Protein AF-A0A960L2T2-F1 (afdb_monomer_lite)

Structure (mmCIF, N/CA/C/O backbone):
data_AF-A0A960L2T2-F1
#
_entry.id   AF-A0A960L2T2-F1
#
loop_
_atom_site.group_PDB
_atom_site.id
_atom_site.type_symbol
_atom_site.label_atom_id
_atom_site.label_alt_id
_atom_site.label_comp_id
_atom_site.label_asym_id
_atom_site.label_entity_id
_atom_site.label_seq_id
_atom_site.pdbx_PDB_ins_code
_atom_site.Cartn_x
_atom_site.Cartn_y
_atom_site.Cartn_z
_atom_site.occupancy
_atom_site.B_iso_or_equiv
_atom_site.auth_seq_id
_atom_site.auth_comp_id
_atom_site.auth_asym_id
_atom_site.auth_atom_id
_atom_site.pdbx_PDB_model_num
ATOM 1 N N . MET A 1 1 ? 45.379 -2.393 -50.331 1.00 52.16 1 MET A N 1
ATOM 2 C CA . MET A 1 1 ? 44.477 -1.829 -49.295 1.00 52.16 1 MET A CA 1
ATOM 3 C C . MET A 1 1 ? 43.365 -2.834 -49.013 1.00 52.16 1 MET A C 1
ATOM 5 O O . MET A 1 1 ? 42.220 -2.622 -49.379 1.00 52.16 1 MET A O 1
ATOM 9 N N . SER A 1 2 ? 43.730 -3.980 -48.437 1.00 49.19 2 SER A N 1
ATOM 10 C CA . SER A 1 2 ? 42.881 -5.179 -48.398 1.00 49.19 2 SER A CA 1
ATOM 11 C C . SER A 1 2 ? 43.391 -6.134 -47.314 1.00 49.19 2 SER A C 1
ATOM 13 O O . SER A 1 2 ? 43.928 -7.193 -47.613 1.00 49.19 2 SER A O 1
ATOM 15 N N . SER A 1 3 ? 43.312 -5.724 -46.046 1.00 50.75 3 SER A N 1
ATOM 16 C CA . SER A 1 3 ? 43.570 -6.624 -44.906 1.00 50.75 3 SER A CA 1
ATOM 17 C C . SER A 1 3 ? 42.833 -6.233 -43.616 1.00 50.75 3 SER A C 1
ATOM 19 O O . SER A 1 3 ? 43.160 -6.743 -42.552 1.00 50.75 3 SER A O 1
ATOM 21 N N . LEU A 1 4 ? 41.833 -5.346 -43.686 1.00 51.78 4 LEU A N 1
ATOM 22 C CA . LEU A 1 4 ? 41.088 -4.858 -42.512 1.00 51.78 4 LEU A CA 1
ATOM 23 C C . LEU A 1 4 ? 39.634 -5.356 -42.432 1.00 51.78 4 LEU A C 1
ATOM 25 O O . LEU A 1 4 ? 38.918 -4.976 -41.519 1.00 51.78 4 LEU A O 1
ATOM 29 N N . PHE A 1 5 ? 39.205 -6.246 -43.335 1.00 47.75 5 PHE A N 1
ATOM 30 C CA . PHE A 1 5 ? 37.838 -6.797 -43.349 1.00 47.75 5 PHE A CA 1
ATOM 31 C C . PHE A 1 5 ? 37.714 -8.235 -42.816 1.00 47.75 5 PHE A C 1
ATOM 33 O O . PHE A 1 5 ? 36.613 -8.769 -42.751 1.00 47.75 5 PHE A O 1
ATOM 40 N N . LEU A 1 6 ? 38.820 -8.865 -42.403 1.00 45.72 6 LEU A N 1
ATOM 41 C CA .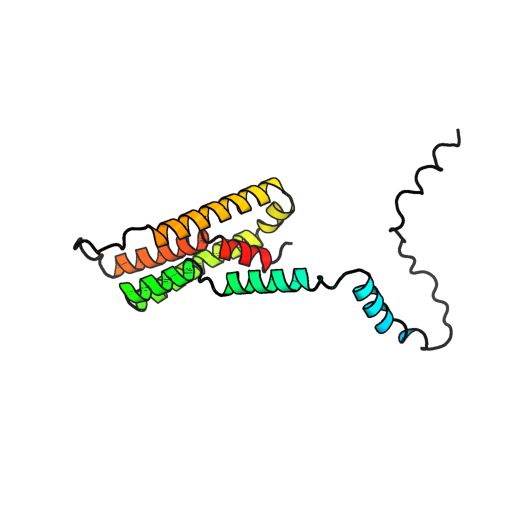 LEU A 1 6 ? 38.835 -10.267 -41.956 1.00 45.72 6 LEU A CA 1
ATOM 42 C C . LEU A 1 6 ? 38.904 -10.458 -40.432 1.00 45.72 6 LEU A C 1
ATOM 44 O O . LEU A 1 6 ? 38.851 -11.593 -39.972 1.00 45.72 6 LEU A O 1
ATOM 48 N N . HIS A 1 7 ? 38.948 -9.382 -39.637 1.00 45.16 7 HIS A N 1
ATOM 49 C CA . HIS A 1 7 ? 39.023 -9.480 -38.170 1.00 45.16 7 HIS A CA 1
ATOM 50 C C . HIS A 1 7 ? 37.712 -9.188 -37.417 1.00 45.16 7 HIS A C 1
ATOM 52 O O . HIS A 1 7 ? 37.701 -9.213 -36.189 1.00 45.16 7 HIS A O 1
ATOM 58 N N . THR A 1 8 ? 36.589 -8.985 -38.114 1.00 45.50 8 THR A N 1
ATOM 59 C CA . THR A 1 8 ? 35.295 -8.620 -37.490 1.00 45.50 8 THR A CA 1
ATOM 60 C C . THR A 1 8 ? 34.241 -9.739 -37.559 1.00 45.50 8 THR A C 1
ATOM 62 O O . THR A 1 8 ? 33.060 -9.487 -37.360 1.00 45.50 8 THR A O 1
ATOM 65 N N . LEU A 1 9 ? 34.640 -10.992 -37.815 1.00 44.78 9 LEU A N 1
ATOM 66 C CA . LEU A 1 9 ? 33.720 -12.140 -37.946 1.00 44.78 9 LEU A CA 1
ATOM 67 C C . LEU A 1 9 ? 33.876 -13.228 -36.864 1.00 44.78 9 LEU A C 1
ATOM 69 O O . LEU A 1 9 ? 33.293 -14.297 -36.988 1.00 44.78 9 LEU A O 1
ATOM 73 N N . LEU A 1 10 ? 34.612 -12.961 -35.778 1.00 49.06 10 LEU A N 1
ATOM 74 C CA . LEU A 1 10 ? 34.843 -13.931 -34.691 1.00 49.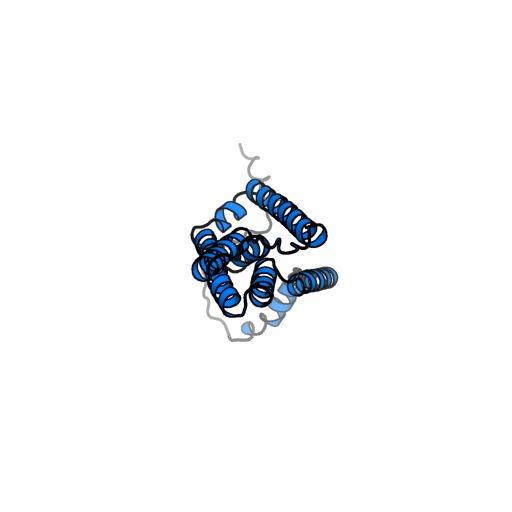06 10 LEU A CA 1
ATOM 75 C C . LEU A 1 10 ? 34.276 -13.518 -33.317 1.00 49.06 10 LEU A C 1
ATOM 77 O O . LEU A 1 10 ? 34.675 -14.089 -32.309 1.00 49.06 10 LEU A O 1
ATOM 81 N N . ILE A 1 11 ? 33.354 -12.544 -33.245 1.00 50.06 11 ILE A N 1
ATOM 82 C CA . ILE A 1 11 ? 32.805 -12.060 -31.953 1.00 50.06 11 ILE A CA 1
ATOM 83 C C . ILE A 1 11 ? 31.258 -12.124 -31.858 1.00 50.06 11 ILE A C 1
ATOM 85 O O . ILE A 1 11 ? 30.701 -11.832 -30.809 1.00 50.06 11 ILE A O 1
ATOM 89 N N . TYR A 1 12 ? 30.525 -12.602 -32.874 1.00 38.72 12 TYR A N 1
ATOM 90 C CA . TYR A 1 12 ? 29.056 -12.741 -32.786 1.00 38.72 12 TYR A CA 1
ATOM 91 C C . TYR A 1 12 ? 28.529 -14.014 -33.470 1.00 38.72 12 TYR A C 1
ATOM 93 O O . TYR A 1 12 ? 28.336 -13.998 -34.684 1.00 38.72 12 TYR A O 1
ATOM 101 N N . PRO A 1 13 ? 28.210 -15.099 -32.737 1.00 48.06 13 PRO A N 1
ATOM 102 C CA . PRO A 1 13 ? 27.502 -16.242 -33.304 1.00 48.06 13 PRO A CA 1
ATOM 103 C C . PRO A 1 13 ? 25.997 -16.240 -32.960 1.00 48.06 13 PRO A C 1
ATOM 105 O O . PRO A 1 13 ? 25.433 -17.303 -32.743 1.00 48.06 13 PRO A O 1
ATOM 108 N N . TYR A 1 14 ? 25.325 -15.079 -32.901 1.00 46.06 14 TYR A N 1
ATOM 109 C CA . TYR A 1 14 ? 23.881 -15.004 -32.588 1.00 46.06 14 TYR A CA 1
ATOM 110 C C . TYR A 1 14 ? 23.109 -13.968 -33.415 1.00 46.06 14 TYR A C 1
ATOM 112 O O . TYR A 1 14 ? 22.284 -13.226 -32.890 1.00 46.06 14 TYR A O 1
ATOM 120 N N . PHE A 1 15 ? 23.353 -13.901 -34.724 1.00 44.12 15 PHE A N 1
ATOM 121 C CA . PHE A 1 15 ? 22.480 -13.135 -35.617 1.00 44.12 15 PHE A CA 1
ATOM 122 C C . PHE A 1 15 ? 22.285 -13.888 -36.936 1.00 44.12 15 PHE A C 1
ATOM 124 O O . PHE A 1 15 ? 23.058 -13.742 -37.879 1.00 44.12 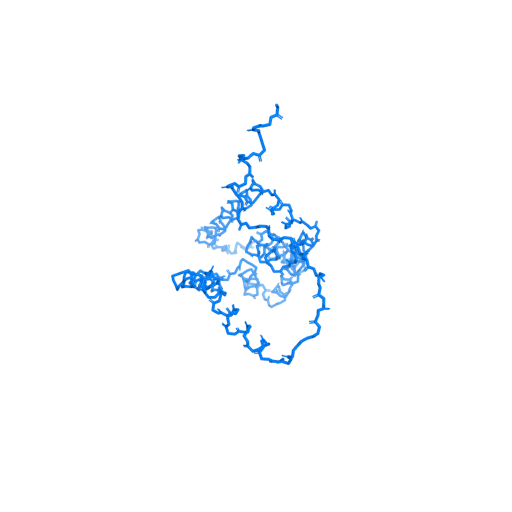15 PHE A O 1
ATOM 131 N N . CYS A 1 16 ? 21.260 -14.740 -36.987 1.00 45.75 16 CYS A N 1
ATOM 132 C CA . CYS A 1 16 ? 20.759 -15.300 -38.239 1.00 45.75 16 CYS A CA 1
ATOM 133 C C . CYS A 1 16 ? 19.651 -14.362 -38.758 1.00 45.75 16 CYS A C 1
ATOM 135 O O . CYS A 1 16 ? 18.683 -14.133 -38.030 1.00 45.75 16 CYS A O 1
ATOM 137 N N . PRO A 1 17 ? 19.775 -13.764 -39.957 1.00 49.25 17 PRO A N 1
ATOM 138 C CA . PRO A 1 17 ? 18.743 -12.892 -40.509 1.00 49.25 17 PRO A CA 1
ATOM 139 C C . PRO A 1 17 ? 17.545 -13.718 -41.021 1.00 49.25 17 PRO A C 1
ATOM 141 O O . PRO A 1 17 ? 17.721 -14.870 -41.425 1.00 49.25 17 PRO A O 1
ATOM 144 N N . PRO A 1 18 ? 16.320 -13.157 -41.056 1.00 57.41 18 PRO A N 1
ATOM 145 C CA . PRO A 1 18 ? 15.144 -13.890 -41.499 1.00 57.41 18 PRO A CA 1
ATOM 146 C C . PRO A 1 18 ? 15.156 -13.990 -43.027 1.00 57.41 18 PRO A C 1
ATOM 148 O O . PRO A 1 18 ? 15.173 -12.973 -43.721 1.00 57.41 18 PRO A O 1
ATOM 151 N N . ARG A 1 19 ? 15.122 -15.211 -43.570 1.00 46.22 19 ARG A N 1
ATOM 152 C CA . ARG A 1 19 ? 14.949 -15.442 -45.011 1.00 46.22 19 ARG A CA 1
ATOM 153 C C . ARG A 1 19 ? 13.731 -16.330 -45.245 1.00 46.22 19 ARG A C 1
ATOM 155 O O . ARG A 1 19 ? 13.826 -17.549 -45.219 1.00 46.22 19 ARG A O 1
ATOM 162 N N . TRP A 1 20 ? 12.580 -15.694 -45.449 1.00 51.34 20 TRP A N 1
ATOM 163 C CA . TRP A 1 20 ? 11.288 -16.321 -45.758 1.00 51.34 20 TRP A CA 1
ATOM 164 C C . TRP A 1 20 ? 11.071 -16.570 -47.264 1.00 51.34 20 TRP A C 1
ATOM 166 O O . TRP A 1 20 ? 9.943 -16.760 -47.704 1.00 51.34 20 TRP A O 1
ATOM 176 N N . GLU A 1 21 ? 12.128 -16.642 -48.073 1.00 42.06 21 GLU A N 1
ATOM 177 C CA . GLU A 1 21 ? 12.021 -16.975 -49.498 1.00 42.06 21 GLU A CA 1
ATOM 178 C C . GLU A 1 21 ? 12.684 -18.322 -49.782 1.00 42.06 21 GLU A C 1
ATOM 180 O O . GLU A 1 21 ? 13.906 -18.405 -49.816 1.00 42.06 21 GLU A O 1
ATOM 185 N N . VAL A 1 22 ? 11.869 -19.378 -49.898 1.00 40.31 22 VAL A N 1
ATOM 186 C CA . VAL A 1 22 ? 11.698 -20.255 -51.079 1.00 40.31 22 VAL A CA 1
ATOM 187 C C . VAL A 1 22 ? 10.664 -21.326 -50.685 1.00 40.31 22 VAL A C 1
ATOM 189 O O . VAL A 1 22 ? 10.981 -22.326 -50.045 1.00 40.31 22 VAL A O 1
ATOM 192 N N . 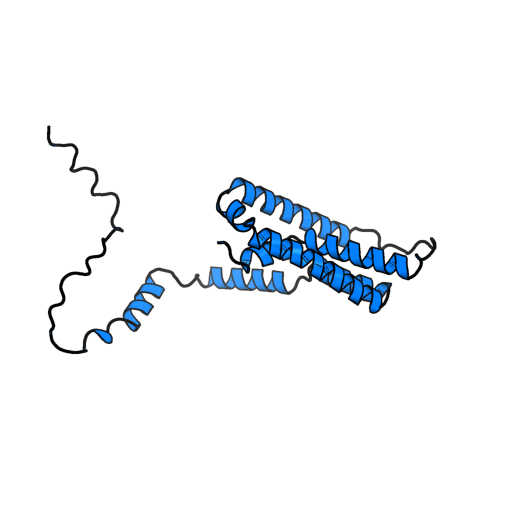PHE A 1 23 ? 9.400 -21.120 -51.064 1.00 42.16 23 PHE A N 1
ATOM 193 C CA . PHE A 1 23 ? 8.373 -22.163 -51.021 1.00 42.16 23 PHE A CA 1
ATOM 194 C C . PHE A 1 23 ? 8.592 -23.127 -52.199 1.00 42.16 23 PHE A C 1
ATOM 196 O O . PHE A 1 23 ? 8.200 -22.831 -53.325 1.00 42.16 23 PHE A O 1
ATOM 203 N N . HIS A 1 24 ? 9.177 -24.299 -51.942 1.00 36.91 24 HIS A N 1
ATOM 204 C CA . HIS A 1 24 ? 9.018 -25.469 -52.809 1.00 36.91 24 HIS A CA 1
ATOM 205 C C . HIS A 1 24 ? 8.145 -26.502 -52.094 1.00 36.91 24 HIS A C 1
ATOM 207 O O . HIS A 1 24 ? 8.509 -27.049 -51.056 1.00 36.91 24 HIS A O 1
ATOM 213 N N . ALA A 1 25 ? 6.960 -26.740 -52.656 1.00 46.72 25 ALA A N 1
ATOM 214 C CA . ALA A 1 25 ? 6.019 -27.749 -52.198 1.00 46.72 25 ALA A CA 1
ATOM 215 C C . ALA A 1 25 ? 6.615 -29.161 -52.371 1.00 46.72 25 ALA A C 1
ATOM 217 O O . ALA A 1 25 ? 6.905 -29.586 -53.488 1.00 46.72 25 ALA A O 1
ATOM 218 N N . GLY A 1 26 ? 6.777 -29.883 -51.259 1.00 38.62 26 GLY A N 1
ATOM 219 C CA . GLY A 1 26 ? 7.288 -31.256 -51.177 1.00 38.62 26 GLY A CA 1
ATOM 220 C C . GLY A 1 26 ? 6.683 -32.002 -49.977 1.00 38.62 26 GLY A C 1
ATOM 221 O O . GLY A 1 26 ? 6.081 -31.376 -49.107 1.00 38.62 26 GLY A O 1
ATOM 222 N N . PRO A 1 27 ? 6.730 -33.343 -49.956 1.00 39.75 27 PRO A N 1
ATOM 223 C CA . PRO A 1 27 ? 5.657 -34.183 -49.445 1.00 39.75 27 PRO A CA 1
ATOM 224 C C . PRO A 1 27 ? 5.566 -34.200 -47.916 1.00 39.75 27 PRO A C 1
ATOM 226 O O . PRO A 1 27 ? 6.430 -34.713 -47.221 1.00 39.75 27 PRO A O 1
ATOM 229 N N . ARG A 1 28 ? 4.406 -33.748 -47.444 1.00 43.25 28 ARG A N 1
ATOM 230 C CA . ARG A 1 28 ? 3.622 -34.332 -46.351 1.00 43.25 28 ARG A CA 1
ATOM 231 C C . ARG A 1 28 ? 4.324 -34.521 -44.999 1.00 43.25 28 ARG A C 1
ATOM 233 O O . ARG A 1 28 ? 4.940 -35.543 -44.730 1.00 43.25 28 ARG A O 1
ATOM 240 N N . PHE A 1 29 ? 3.959 -33.618 -44.088 1.00 47.19 29 PHE A N 1
ATOM 241 C CA . PHE A 1 29 ? 3.374 -33.933 -42.772 1.00 47.19 29 PHE A CA 1
ATOM 242 C C . PHE A 1 29 ? 4.230 -34.639 -41.702 1.00 47.19 29 PHE A C 1
ATOM 244 O O . PHE A 1 29 ? 3.827 -34.618 -40.543 1.00 47.19 29 PHE A O 1
ATOM 251 N N . ILE A 1 30 ? 5.401 -35.193 -42.019 1.00 42.53 30 ILE A N 1
ATOM 252 C CA . ILE A 1 30 ? 6.234 -35.933 -41.051 1.00 42.53 30 ILE A CA 1
ATOM 253 C C . ILE A 1 30 ? 7.088 -34.988 -40.181 1.00 42.53 30 ILE A C 1
ATOM 255 O O . ILE A 1 30 ? 7.382 -35.304 -39.033 1.00 42.53 30 ILE A O 1
ATOM 259 N N . THR A 1 31 ? 7.408 -33.782 -40.656 1.00 43.16 31 THR A N 1
ATOM 260 C CA . THR A 1 31 ? 8.270 -32.830 -39.926 1.00 43.16 31 THR A CA 1
ATOM 261 C C . THR A 1 31 ? 7.535 -31.939 -38.922 1.00 43.16 31 THR A C 1
ATOM 263 O O . THR A 1 31 ? 8.179 -31.301 -38.107 1.00 43.16 31 THR A O 1
ATOM 266 N N . LEU A 1 32 ? 6.197 -31.893 -38.931 1.00 47.62 32 LEU A N 1
ATOM 267 C CA . LEU A 1 32 ? 5.418 -31.084 -37.973 1.00 47.62 32 LEU A CA 1
ATOM 268 C C . LEU A 1 32 ? 5.321 -31.723 -36.574 1.00 47.62 32 LEU A C 1
ATOM 270 O O . LEU A 1 32 ? 4.899 -31.066 -35.626 1.00 47.62 32 LEU A O 1
ATOM 274 N N . ALA A 1 33 ? 5.682 -33.004 -36.445 1.00 45.78 33 ALA A N 1
ATOM 275 C CA . ALA A 1 33 ? 5.725 -33.715 -35.166 1.00 45.78 33 ALA A CA 1
ATOM 276 C C . ALA A 1 33 ? 7.079 -33.565 -34.443 1.00 45.78 33 ALA A C 1
ATOM 278 O O . ALA A 1 33 ? 7.133 -33.692 -33.220 1.00 45.78 33 ALA A O 1
ATOM 279 N N . ILE A 1 34 ? 8.143 -33.248 -35.191 1.00 54.09 34 ILE A N 1
ATOM 280 C CA . ILE A 1 34 ? 9.456 -32.837 -34.681 1.00 54.09 34 ILE A CA 1
ATOM 281 C C . ILE A 1 34 ? 9.377 -31.329 -34.445 1.00 54.09 34 ILE A C 1
ATOM 283 O O . ILE A 1 34 ? 9.834 -30.553 -35.272 1.00 54.09 34 ILE A O 1
ATOM 287 N N . ASP A 1 35 ? 8.694 -30.896 -33.387 1.00 53.66 35 ASP A N 1
ATOM 288 C CA . ASP A 1 35 ? 8.993 -29.553 -32.875 1.00 53.66 35 ASP A CA 1
ATOM 289 C C . ASP A 1 35 ? 8.523 -29.348 -31.440 1.00 53.66 35 ASP A C 1
ATOM 291 O O . ASP A 1 35 ? 9.216 -28.716 -30.666 1.00 53.66 35 ASP A O 1
ATOM 295 N N . ARG A 1 36 ? 7.392 -29.913 -30.988 1.00 58.44 36 ARG A N 1
ATOM 296 C CA . ARG A 1 36 ? 6.959 -29.659 -29.593 1.00 58.44 36 ARG A CA 1
ATOM 297 C C . ARG A 1 36 ? 7.854 -30.308 -28.542 1.00 58.44 36 ARG A C 1
ATOM 299 O O . ARG A 1 36 ? 8.116 -29.688 -27.518 1.00 58.44 36 ARG A O 1
ATOM 306 N N . ALA A 1 37 ? 8.280 -31.548 -28.758 1.00 55.94 37 ALA A N 1
ATOM 307 C CA . ALA A 1 37 ? 9.165 -32.229 -27.816 1.00 55.94 37 ALA A CA 1
ATOM 308 C C . ALA A 1 37 ? 10.574 -31.626 -27.864 1.00 55.94 37 ALA A C 1
ATOM 310 O O . ALA A 1 37 ? 11.169 -31.389 -26.818 1.00 55.94 37 ALA A O 1
ATOM 311 N N . ASP A 1 38 ? 11.057 -31.291 -29.059 1.00 60.09 38 ASP A N 1
ATOM 312 C CA . ASP A 1 38 ? 12.380 -30.706 -29.257 1.00 60.09 38 ASP A CA 1
ATOM 313 C C . ASP A 1 38 ? 12.445 -29.251 -28.771 1.00 60.09 38 ASP A C 1
ATOM 315 O O . ASP A 1 38 ? 13.426 -28.892 -28.132 1.00 60.09 38 ASP A O 1
ATOM 319 N N . LEU A 1 39 ? 11.375 -28.455 -28.923 1.00 58.56 39 LEU A N 1
ATOM 320 C CA . LEU A 1 39 ? 11.219 -27.126 -28.305 1.00 58.56 39 LEU A CA 1
ATOM 321 C C . LEU A 1 39 ? 11.207 -27.195 -26.777 1.00 58.56 39 LEU A C 1
ATOM 323 O O . LEU A 1 39 ? 11.801 -26.341 -26.123 1.00 58.56 39 LEU A O 1
ATOM 327 N N . LEU A 1 40 ? 10.546 -28.199 -26.189 1.00 59.56 40 LEU A N 1
ATOM 328 C CA . LEU A 1 40 ? 10.557 -28.397 -24.736 1.00 59.56 40 LEU A CA 1
ATOM 329 C C . LEU A 1 40 ? 11.939 -28.830 -24.246 1.00 59.56 40 LEU A C 1
ATOM 331 O O . LEU A 1 40 ? 12.406 -28.335 -23.224 1.00 59.56 40 LEU A O 1
ATOM 335 N N . ILE A 1 41 ? 12.615 -29.711 -24.982 1.00 62.12 41 ILE A N 1
ATOM 336 C CA . ILE A 1 41 ? 13.978 -30.149 -24.669 1.00 62.12 41 ILE A CA 1
ATOM 337 C C . ILE A 1 41 ? 14.961 -28.985 -24.829 1.00 62.12 41 ILE A C 1
ATOM 339 O O . ILE A 1 41 ? 15.835 -28.829 -23.986 1.00 62.12 41 ILE A O 1
ATOM 343 N N . TRP A 1 42 ? 14.801 -28.133 -25.843 1.00 54.97 42 TRP A N 1
ATOM 344 C CA . TRP A 1 42 ? 15.616 -26.937 -26.049 1.00 54.97 42 TRP A CA 1
ATOM 345 C C . TRP A 1 42 ? 15.361 -25.895 -24.945 1.00 54.97 42 TRP A C 1
ATOM 347 O O . TRP A 1 42 ? 16.310 -25.451 -24.311 1.00 54.97 42 TRP A O 1
ATOM 357 N N . ALA A 1 43 ? 14.102 -25.623 -24.575 1.00 56.09 43 ALA A N 1
ATOM 358 C CA . ALA A 1 43 ? 13.752 -24.734 -23.457 1.00 56.09 43 ALA A CA 1
ATOM 359 C C . ALA A 1 43 ? 14.260 -25.232 -22.086 1.00 56.09 43 ALA A C 1
ATOM 361 O O . ALA A 1 43 ? 14.723 -24.443 -21.262 1.00 56.09 43 ALA A O 1
ATOM 362 N N . VAL A 1 44 ? 14.208 -26.545 -21.833 1.00 60.09 44 VAL A N 1
ATOM 363 C CA . VAL A 1 44 ? 14.756 -27.161 -20.611 1.00 60.09 44 VAL A CA 1
ATOM 364 C C . VAL A 1 44 ? 16.289 -27.140 -20.620 1.00 60.09 44 VAL A C 1
ATOM 366 O O . VAL A 1 44 ? 16.907 -26.907 -19.582 1.00 60.09 44 VAL A O 1
ATOM 369 N N . LYS A 1 45 ? 16.914 -27.344 -21.784 1.00 60.47 45 LYS A N 1
ATOM 370 C CA . LYS A 1 45 ? 18.374 -27.402 -21.954 1.00 60.47 45 LYS A CA 1
ATOM 371 C C . LYS A 1 45 ? 19.041 -26.023 -21.954 1.00 60.47 45 LYS A C 1
ATOM 373 O O . LYS A 1 45 ? 20.193 -25.932 -21.543 1.00 60.47 45 LYS A O 1
ATOM 378 N N . GLU A 1 46 ? 18.329 -24.967 -22.346 1.00 60.78 46 GLU A N 1
ATOM 379 C CA . GLU A 1 46 ? 18.816 -23.578 -22.311 1.00 60.78 46 GLU A CA 1
ATOM 380 C C . GLU A 1 46 ? 18.650 -22.884 -20.943 1.00 60.78 46 GLU A C 1
ATOM 382 O O . GLU A 1 46 ? 18.943 -21.700 -20.802 1.00 60.78 46 GLU A O 1
ATOM 387 N N . GLY A 1 47 ? 18.237 -23.610 -19.895 1.00 53.56 47 GLY A N 1
ATOM 388 C CA . GLY A 1 47 ? 18.212 -23.077 -18.527 1.00 53.56 47 GLY A CA 1
ATOM 389 C C . GLY A 1 47 ? 16.988 -22.219 -18.195 1.00 53.56 47 GLY A C 1
ATOM 390 O O . GLY A 1 47 ? 17.040 -21.410 -17.270 1.00 53.56 47 GLY A O 1
ATOM 391 N N . ALA A 1 48 ? 15.868 -22.398 -18.906 1.00 59.84 48 ALA A N 1
ATOM 392 C CA . ALA A 1 48 ? 14.639 -21.650 -18.633 1.00 59.84 48 ALA A CA 1
ATOM 393 C C . ALA A 1 48 ? 13.920 -22.081 -17.337 1.00 59.84 48 ALA A C 1
ATOM 395 O O . ALA A 1 48 ? 13.021 -21.375 -16.877 1.00 59.84 48 ALA A O 1
ATOM 396 N N . MET A 1 49 ? 14.292 -23.217 -16.729 1.00 62.62 49 MET A N 1
ATOM 397 C CA . MET A 1 49 ? 13.796 -23.585 -15.402 1.00 62.62 49 MET A CA 1
ATOM 398 C C . MET A 1 49 ? 14.750 -23.070 -14.322 1.00 62.62 49 MET A C 1
ATOM 400 O O . MET A 1 49 ? 15.904 -23.504 -14.292 1.00 62.62 49 MET A O 1
ATOM 404 N N . PRO A 1 50 ? 14.298 -22.169 -13.425 1.00 75.50 50 PRO A N 1
ATOM 405 C CA . PRO A 1 50 ? 15.106 -21.770 -12.285 1.00 75.50 50 PRO A CA 1
ATOM 406 C C . PRO A 1 50 ? 15.477 -23.018 -11.485 1.00 75.50 50 PRO A C 1
ATOM 408 O O . PRO A 1 50 ? 14.614 -23.835 -11.162 1.00 75.50 50 PRO A O 1
ATOM 411 N N . ASP A 1 51 ? 16.769 -23.160 -11.192 1.00 85.44 51 ASP A N 1
ATOM 412 C CA . ASP A 1 51 ? 17.294 -24.266 -10.397 1.00 85.44 51 ASP A CA 1
ATOM 413 C C . ASP A 1 51 ? 16.507 -24.420 -9.082 1.00 85.44 51 ASP A C 1
ATOM 415 O O . ASP A 1 51 ? 15.990 -23.441 -8.529 1.00 85.44 51 ASP A O 1
ATOM 419 N N . LEU A 1 52 ? 16.412 -25.650 -8.566 1.00 90.06 52 LEU A N 1
ATOM 420 C CA . LEU A 1 52 ? 15.593 -25.963 -7.393 1.00 90.06 52 LEU A CA 1
ATOM 421 C C . LEU A 1 52 ? 15.956 -25.066 -6.202 1.00 90.06 52 LEU A C 1
ATOM 423 O O . LEU A 1 52 ? 15.072 -24.650 -5.452 1.00 90.06 52 LEU A O 1
ATOM 427 N N . HIS A 1 53 ? 17.230 -24.689 -6.065 1.00 88.50 53 HIS A N 1
ATOM 428 C CA . HIS A 1 53 ? 17.667 -23.726 -5.059 1.00 88.50 53 HIS A CA 1
ATOM 429 C C . HIS A 1 53 ? 17.001 -22.348 -5.227 1.00 88.50 53 HIS A C 1
ATOM 431 O O . HIS A 1 53 ? 16.437 -21.813 -4.272 1.00 88.50 53 HIS A O 1
ATOM 437 N N . HIS A 1 54 ? 16.988 -21.800 -6.446 1.00 87.31 54 HIS A N 1
ATOM 438 C CA . HIS A 1 54 ? 16.358 -20.514 -6.763 1.00 87.31 54 HIS A CA 1
ATOM 439 C C . HIS A 1 54 ? 14.846 -20.561 -6.546 1.00 87.31 54 HIS A C 1
ATOM 441 O O . HIS A 1 54 ? 14.273 -19.629 -5.979 1.00 87.31 54 HIS A O 1
ATOM 447 N N . LEU A 1 55 ? 14.210 -21.667 -6.941 1.00 90.25 55 LEU A N 1
ATOM 448 C CA . LEU A 1 55 ? 12.784 -21.891 -6.724 1.00 90.25 55 LEU A CA 1
ATOM 449 C C . LEU A 1 55 ? 12.452 -21.908 -5.222 1.00 90.25 55 LEU A C 1
ATOM 451 O O . LEU A 1 55 ? 11.500 -21.262 -4.787 1.00 90.25 55 LEU A O 1
ATOM 455 N N . THR A 1 56 ? 13.273 -22.589 -4.419 1.00 92.12 56 THR A N 1
ATOM 456 C CA . THR A 1 56 ? 13.091 -22.686 -2.962 1.00 92.12 56 THR A CA 1
ATOM 457 C C . THR A 1 56 ? 13.275 -21.324 -2.285 1.00 92.12 56 THR A C 1
ATOM 459 O O . THR A 1 56 ? 12.457 -20.934 -1.450 1.00 92.12 56 THR A O 1
ATOM 462 N N . LEU A 1 57 ? 14.301 -20.557 -2.680 1.00 91.00 57 LEU A N 1
ATOM 463 C CA . LEU A 1 57 ? 14.524 -19.192 -2.187 1.00 91.00 57 LEU A CA 1
ATOM 464 C C . LEU A 1 57 ? 13.376 -18.249 -2.570 1.00 91.00 57 LEU A C 1
ATOM 466 O O . LEU A 1 57 ? 12.901 -17.492 -1.722 1.00 91.00 57 LEU A O 1
ATOM 470 N N . PHE A 1 58 ? 12.893 -18.318 -3.813 1.00 87.12 58 PHE A N 1
ATOM 471 C CA . PHE A 1 58 ? 11.739 -17.543 -4.268 1.00 87.12 58 PHE A CA 1
ATOM 472 C C . PHE A 1 58 ? 10.471 -17.894 -3.482 1.00 87.12 58 PHE A C 1
ATOM 474 O O . PHE A 1 58 ? 9.756 -16.984 -3.058 1.00 87.12 58 PHE A O 1
ATOM 481 N N . MET A 1 59 ? 10.202 -19.185 -3.243 1.00 92.38 59 MET A N 1
ATOM 482 C CA . MET A 1 59 ? 9.055 -19.628 -2.442 1.00 92.38 59 MET A CA 1
ATOM 483 C C . MET A 1 59 ? 9.134 -19.110 -1.006 1.00 92.38 59 MET A C 1
ATOM 485 O O . MET A 1 59 ? 8.160 -18.541 -0.516 1.00 92.38 59 MET A O 1
ATOM 489 N N . LEU A 1 60 ? 10.286 -19.249 -0.342 1.00 92.38 60 LEU A N 1
ATOM 490 C CA . LEU A 1 60 ? 10.480 -18.761 1.027 1.00 92.38 60 LEU A CA 1
ATOM 491 C C . LEU A 1 60 ? 10.338 -17.238 1.120 1.00 92.38 60 LEU A C 1
ATOM 493 O O . LEU A 1 60 ? 9.644 -16.734 2.008 1.00 92.38 60 LEU A O 1
ATOM 497 N N . ALA A 1 61 ? 10.952 -16.501 0.192 1.00 85.00 61 ALA A N 1
ATOM 498 C CA . ALA A 1 61 ? 10.852 -15.046 0.139 1.00 85.00 61 ALA A CA 1
ATOM 499 C C . ALA A 1 61 ? 9.411 -14.590 -0.129 1.00 85.00 61 ALA A C 1
ATOM 501 O O . ALA A 1 61 ? 8.900 -13.719 0.577 1.00 85.00 61 ALA A O 1
ATOM 502 N N . SER A 1 62 ? 8.732 -15.213 -1.096 1.00 84.69 62 SER A N 1
ATOM 503 C CA . SER A 1 62 ? 7.337 -14.916 -1.439 1.00 84.69 62 SER A CA 1
ATOM 504 C C . SER A 1 62 ? 6.392 -15.238 -0.288 1.00 84.69 62 SER A C 1
ATOM 506 O O . SER A 1 62 ? 5.524 -14.428 0.023 1.00 84.69 62 SER A O 1
ATOM 508 N N . LEU A 1 63 ? 6.579 -16.375 0.388 1.00 87.94 63 LEU A N 1
ATOM 509 C CA . LEU A 1 63 ? 5.770 -16.763 1.542 1.00 87.94 63 LEU A CA 1
ATOM 510 C C . LEU A 1 63 ? 5.967 -15.786 2.703 1.00 87.94 63 LEU A C 1
ATOM 512 O O . LEU A 1 63 ? 4.993 -15.310 3.279 1.00 87.94 63 LEU A O 1
ATOM 516 N N . THR A 1 64 ? 7.216 -15.426 3.003 1.00 83.12 64 THR A N 1
ATOM 517 C CA . THR A 1 64 ? 7.533 -14.416 4.025 1.00 83.12 64 THR A CA 1
ATOM 518 C C . THR A 1 64 ? 6.871 -13.083 3.686 1.00 83.12 64 THR A C 1
ATOM 520 O O . THR A 1 64 ? 6.232 -12.457 4.533 1.00 83.12 64 THR A O 1
ATOM 523 N N . LEU A 1 65 ? 6.962 -12.663 2.422 1.00 79.19 65 LEU A N 1
ATOM 524 C CA . LEU A 1 65 ? 6.321 -11.445 1.949 1.00 79.19 65 LEU A CA 1
ATOM 525 C C . LEU A 1 65 ? 4.792 -11.543 2.035 1.00 79.19 65 LEU A C 1
ATOM 527 O O . LEU A 1 65 ? 4.156 -10.554 2.382 1.00 79.19 65 LEU A O 1
ATOM 531 N N . LEU A 1 66 ? 4.191 -12.697 1.754 1.00 82.50 66 LEU A N 1
ATOM 532 C CA . LEU A 1 66 ? 2.744 -12.901 1.816 1.00 82.50 66 LEU A CA 1
ATOM 533 C C . LEU A 1 66 ? 2.221 -12.862 3.259 1.00 82.50 66 LEU A C 1
ATOM 535 O O . LEU A 1 66 ? 1.190 -12.245 3.520 1.00 82.50 66 LEU A O 1
ATOM 539 N N . LEU A 1 67 ? 2.949 -13.482 4.191 1.00 82.81 67 LEU A N 1
ATOM 540 C CA . LEU A 1 67 ? 2.534 -13.622 5.589 1.00 82.81 67 LEU A CA 1
ATOM 541 C C . LEU A 1 67 ? 2.654 -12.325 6.394 1.00 82.81 67 LEU A C 1
ATOM 543 O O . LEU A 1 67 ? 1.909 -12.142 7.352 1.00 82.81 67 LEU A O 1
ATOM 547 N N . ILE A 1 68 ? 3.565 -11.418 6.028 1.00 83.75 68 ILE A N 1
ATOM 548 C CA . ILE A 1 68 ? 3.748 -10.154 6.752 1.00 83.75 68 ILE A CA 1
ATOM 549 C C . ILE A 1 68 ? 2.676 -9.142 6.299 1.00 83.75 68 ILE A C 1
ATOM 551 O O . ILE A 1 68 ? 2.763 -8.618 5.173 1.00 83.75 68 ILE A O 1
ATOM 555 N N . PRO A 1 69 ? 1.679 -8.811 7.150 1.00 83.81 69 PRO A N 1
ATOM 556 C CA . PRO A 1 69 ? 0.667 -7.822 6.806 1.00 83.81 69 PRO A CA 1
ATOM 557 C C . PRO A 1 69 ? 1.326 -6.457 6.589 1.00 83.81 69 PRO A C 1
ATOM 559 O O . PRO A 1 69 ? 2.148 -6.001 7.382 1.00 83.81 69 PRO A O 1
ATOM 562 N N . GLY A 1 70 ? 0.977 -5.796 5.485 1.00 86.00 70 GLY A N 1
ATOM 563 C CA . GLY A 1 70 ? 1.509 -4.471 5.174 1.00 86.00 70 GLY A CA 1
ATOM 564 C C . GLY A 1 70 ? 0.943 -3.371 6.088 1.00 86.00 70 GLY A C 1
ATOM 565 O O . GLY A 1 70 ? -0.106 -3.567 6.712 1.00 86.00 70 GLY A O 1
ATOM 566 N N . PRO A 1 71 ? 1.563 -2.173 6.101 1.00 87.31 71 PRO A N 1
ATOM 567 C CA . PRO A 1 71 ? 1.110 -1.034 6.906 1.00 87.31 71 PRO A CA 1
ATOM 568 C C . PRO A 1 71 ? -0.364 -0.668 6.686 1.00 87.31 71 PRO A C 1
ATOM 570 O O . PRO A 1 71 ? -1.057 -0.321 7.635 1.00 87.31 71 PRO A O 1
ATOM 573 N N . ALA A 1 72 ? -0.861 -0.795 5.452 1.00 92.12 72 ALA A N 1
ATOM 574 C CA . ALA A 1 72 ? -2.252 -0.508 5.105 1.00 92.12 72 ALA A CA 1
ATOM 575 C C . ALA A 1 72 ? -3.255 -1.438 5.811 1.00 92.12 72 ALA A C 1
ATOM 577 O O . ALA A 1 72 ? -4.234 -0.964 6.385 1.00 92.12 72 ALA A O 1
ATOM 578 N N . ILE A 1 73 ? -2.989 -2.749 5.836 1.00 92.81 73 ILE A N 1
ATOM 579 C CA . ILE A 1 73 ? -3.854 -3.720 6.522 1.00 92.81 73 ILE A CA 1
ATOM 580 C C . ILE A 1 73 ? -3.800 -3.502 8.034 1.00 92.81 73 ILE A C 1
ATOM 582 O O . ILE A 1 73 ? -4.845 -3.410 8.677 1.00 92.81 73 ILE A O 1
ATOM 586 N N . LEU A 1 74 ? -2.596 -3.338 8.596 1.00 92.56 74 LEU A N 1
ATOM 587 C CA . LEU A 1 74 ? -2.428 -3.039 10.021 1.00 92.56 74 LEU A CA 1
ATOM 588 C C . LEU A 1 74 ? -3.162 -1.754 10.420 1.00 92.56 74 LEU A C 1
ATOM 590 O O . LEU A 1 74 ? -3.787 -1.703 11.480 1.00 92.56 74 LEU A O 1
ATOM 594 N N . TYR A 1 75 ? -3.136 -0.734 9.562 1.00 92.94 75 TYR A N 1
ATOM 595 C CA . TYR A 1 75 ? -3.843 0.519 9.787 1.00 92.94 75 TYR A CA 1
ATOM 596 C C . TYR A 1 75 ? -5.367 0.336 9.827 1.00 92.94 75 TYR A C 1
ATOM 598 O O . TYR A 1 75 ? -6.000 0.811 10.771 1.00 92.94 75 TYR A O 1
ATOM 606 N N . ILE A 1 76 ? -5.954 -0.394 8.867 1.00 93.62 76 ILE A N 1
ATOM 607 C CA . ILE A 1 76 ? -7.401 -0.688 8.850 1.00 93.62 76 ILE A CA 1
ATOM 608 C C . ILE A 1 76 ? -7.806 -1.453 10.108 1.00 93.62 76 ILE A C 1
ATOM 610 O O . ILE A 1 76 ? -8.787 -1.085 10.756 1.00 93.62 76 ILE A O 1
ATOM 614 N N . VAL A 1 77 ? -7.050 -2.494 10.471 1.00 93.75 77 VAL A N 1
ATOM 615 C CA . VAL A 1 77 ? -7.328 -3.308 11.663 1.00 93.75 77 VAL A CA 1
ATOM 616 C C . VAL A 1 77 ? -7.259 -2.445 12.919 1.00 93.75 77 VAL A C 1
ATOM 618 O O . VAL A 1 77 ? -8.196 -2.441 13.712 1.00 93.75 77 VAL A O 1
ATOM 621 N N . THR A 1 78 ? -6.208 -1.635 13.062 1.00 90.00 78 THR A N 1
ATOM 622 C CA . THR A 1 78 ? -6.038 -0.741 14.218 1.00 90.00 78 THR A CA 1
ATOM 623 C C . THR A 1 78 ? -7.192 0.254 14.331 1.00 90.00 78 THR A C 1
ATOM 625 O O . THR A 1 78 ? -7.766 0.415 15.404 1.00 90.00 78 THR A O 1
ATOM 628 N N . GLN A 1 79 ? -7.587 0.886 13.224 1.00 90.38 79 GLN A N 1
ATOM 629 C CA . GLN A 1 79 ? -8.702 1.834 13.209 1.00 90.38 79 GLN A CA 1
ATOM 630 C C . GLN A 1 79 ? -10.051 1.160 13.479 1.00 90.38 79 GLN A C 1
ATOM 632 O O . GLN A 1 79 ? -10.877 1.733 14.186 1.00 90.38 79 GLN A O 1
ATOM 637 N N . SER A 1 80 ? -10.259 -0.056 12.969 1.00 92.69 80 SER A N 1
ATOM 638 C CA . SER A 1 80 ? -11.478 -0.837 13.211 1.00 92.69 80 SER A CA 1
ATOM 639 C C . SER A 1 80 ? -11.610 -1.237 14.680 1.00 92.69 80 SER A C 1
ATOM 641 O O . SER A 1 80 ? -12.701 -1.146 15.239 1.00 92.69 80 SER A O 1
ATOM 643 N N . LEU A 1 81 ? -10.499 -1.633 15.310 1.00 91.56 81 LEU A N 1
ATOM 644 C CA . LEU A 1 81 ? -10.457 -2.028 16.719 1.00 91.56 81 LEU A CA 1
ATOM 645 C C . LEU A 1 81 ? -10.567 -0.828 17.671 1.00 91.56 81 LEU A C 1
ATOM 647 O O . LEU A 1 81 ? -11.230 -0.932 18.696 1.00 91.56 81 LEU A O 1
ATOM 651 N N . GLN A 1 82 ? -9.938 0.307 17.347 1.00 86.25 82 GLN A N 1
ATOM 652 C CA . GLN A 1 82 ? -9.896 1.477 18.238 1.00 86.25 82 GLN A CA 1
ATOM 653 C C . GLN A 1 82 ? -11.097 2.418 18.079 1.00 86.25 82 GLN A C 1
ATOM 655 O O . GLN A 1 82 ? -11.561 3.000 19.053 1.00 86.25 82 GLN A O 1
ATOM 660 N N . GLN A 1 83 ? -11.583 2.616 16.850 1.00 85.56 83 GLN A N 1
ATOM 661 C CA . GLN A 1 83 ? -12.591 3.638 16.515 1.00 85.56 83 GLN A CA 1
ATOM 662 C C . GLN A 1 83 ? -13.851 3.040 15.861 1.00 85.56 83 GLN A C 1
ATOM 664 O O . GLN A 1 83 ? -14.734 3.778 15.418 1.00 85.56 83 GLN A O 1
ATOM 669 N N . GLY A 1 84 ? -13.954 1.708 15.815 1.00 90.00 84 GLY A N 1
ATOM 670 C CA . GLY A 1 84 ? -15.105 0.972 15.301 1.00 90.00 84 GLY A CA 1
ATOM 671 C C . GLY A 1 84 ? -15.087 0.737 13.788 1.00 90.00 84 GLY A C 1
ATOM 672 O O . GLY A 1 84 ? -14.296 1.304 13.029 1.00 90.00 84 GLY A O 1
ATOM 673 N N . THR A 1 85 ? -16.022 -0.095 13.327 1.00 93.88 85 THR A N 1
ATOM 674 C CA . THR A 1 85 ? -16.120 -0.558 11.928 1.00 93.88 85 THR A CA 1
ATOM 675 C C . THR A 1 85 ? -16.237 0.583 10.918 1.00 93.88 85 THR A C 1
ATOM 677 O O . THR A 1 85 ? -15.636 0.525 9.847 1.00 93.88 85 THR A O 1
ATOM 680 N N . LYS A 1 86 ? -16.947 1.665 11.267 1.00 94.06 86 LYS A N 1
ATOM 681 C CA . LYS A 1 86 ? -17.085 2.852 10.409 1.00 94.06 86 LYS A CA 1
ATOM 682 C C . LYS A 1 86 ? -15.740 3.531 10.143 1.00 94.06 86 LYS A C 1
ATOM 684 O O . LYS A 1 86 ? -15.482 3.932 9.011 1.00 94.06 86 LYS A O 1
ATOM 689 N N . ALA A 1 87 ? -14.881 3.646 11.156 1.00 92.62 87 ALA A N 1
ATOM 690 C CA . ALA A 1 87 ? -13.542 4.200 10.980 1.00 92.62 87 ALA A CA 1
ATOM 691 C C . ALA A 1 87 ? -12.676 3.284 10.106 1.00 92.62 87 ALA A C 1
ATOM 693 O O . ALA A 1 87 ? -11.968 3.785 9.237 1.00 92.62 87 ALA A O 1
ATOM 694 N N . GLY A 1 88 ? -12.804 1.963 10.275 1.00 94.50 88 GLY A N 1
ATOM 695 C CA . GLY A 1 88 ? -12.195 0.962 9.396 1.00 94.50 88 GLY A CA 1
ATOM 696 C C . GLY A 1 88 ? -12.577 1.146 7.927 1.00 94.50 88 GLY A C 1
ATOM 697 O O . GLY A 1 88 ? -11.698 1.305 7.085 1.00 94.50 88 GLY A O 1
ATOM 698 N N . LEU A 1 89 ? -13.878 1.221 7.627 1.00 97.44 89 LEU A N 1
ATOM 699 C CA . LEU A 1 89 ? -14.389 1.430 6.265 1.00 97.44 89 LEU A CA 1
ATOM 700 C C . LEU A 1 89 ? -13.884 2.741 5.649 1.00 97.44 89 LEU A C 1
ATOM 702 O O . LEU A 1 89 ? -13.430 2.762 4.505 1.00 97.44 89 LEU A O 1
ATOM 706 N N . VAL A 1 90 ? -13.906 3.835 6.414 1.00 97.06 90 VAL A N 1
ATOM 707 C CA . VAL A 1 90 ? -13.385 5.129 5.949 1.00 97.06 90 VAL A CA 1
ATOM 708 C C . VAL A 1 90 ? -11.875 5.054 5.690 1.00 97.06 90 VAL A C 1
ATOM 710 O O . VAL A 1 90 ? -11.404 5.538 4.659 1.00 97.06 90 VAL A O 1
ATOM 713 N N . SER A 1 91 ? -11.110 4.390 6.556 1.00 96.38 91 SER A N 1
ATOM 714 C CA . SER A 1 91 ? -9.686 4.129 6.324 1.00 96.38 91 SER A CA 1
ATOM 715 C C . SER A 1 91 ? -9.443 3.294 5.064 1.00 96.38 91 SER A C 1
ATOM 717 O O . SER A 1 91 ? -8.530 3.620 4.305 1.00 96.38 91 SER A O 1
ATOM 719 N N . THR A 1 92 ? -10.278 2.287 4.786 1.00 97.69 92 THR A N 1
ATOM 720 C CA . THR A 1 92 ? -10.218 1.495 3.548 1.00 97.69 92 THR A CA 1
ATOM 721 C C . THR A 1 92 ? -10.429 2.365 2.313 1.00 97.69 92 THR A C 1
ATOM 723 O O . THR A 1 92 ? -9.674 2.233 1.354 1.00 97.69 92 THR A O 1
ATOM 726 N N . THR A 1 93 ? -11.387 3.300 2.332 1.00 98.19 93 THR A N 1
ATOM 727 C CA . THR A 1 93 ? -11.583 4.227 1.197 1.00 98.19 93 THR A CA 1
ATOM 728 C C . THR A 1 93 ? -10.389 5.162 0.987 1.00 98.19 93 THR A C 1
ATOM 730 O O . THR A 1 93 ? -9.989 5.398 -0.152 1.00 98.19 93 THR A O 1
ATOM 733 N N . GLY A 1 94 ? -9.760 5.635 2.069 1.00 97.50 94 GLY A N 1
ATOM 734 C CA . GLY A 1 94 ? -8.523 6.413 1.984 1.00 97.50 94 GLY A CA 1
ATOM 735 C C . GLY A 1 94 ? -7.369 5.598 1.398 1.00 97.50 94 GLY A C 1
ATOM 736 O O . GLY A 1 94 ? -6.660 6.068 0.512 1.00 97.50 94 GLY A O 1
ATOM 737 N N . ILE A 1 95 ? -7.217 4.345 1.834 1.00 97.75 95 ILE A N 1
ATOM 738 C CA . ILE A 1 95 ? -6.236 3.413 1.264 1.00 97.75 95 ILE A CA 1
ATOM 739 C C . ILE A 1 95 ? -6.516 3.170 -0.220 1.00 97.75 95 ILE A C 1
ATOM 741 O O . ILE A 1 95 ? -5.595 3.256 -1.020 1.00 97.75 95 ILE A O 1
ATOM 745 N N . ALA A 1 96 ? -7.766 2.940 -0.624 1.00 97.69 96 ALA A N 1
ATOM 746 C CA . ALA A 1 96 ? -8.107 2.758 -2.034 1.00 97.69 96 ALA A CA 1
ATOM 747 C C . ALA A 1 96 ? -7.672 3.967 -2.885 1.00 97.69 96 ALA A C 1
ATOM 749 O O . ALA A 1 96 ? -7.018 3.787 -3.911 1.00 97.69 96 ALA A O 1
ATOM 750 N N . LEU A 1 97 ? -7.933 5.193 -2.414 1.00 97.94 97 LEU A N 1
ATOM 751 C CA . LEU A 1 97 ? -7.482 6.416 -3.085 1.00 97.94 97 LEU A CA 1
ATOM 752 C C . LEU A 1 97 ? -5.949 6.509 -3.166 1.00 97.94 97 LEU A C 1
ATOM 754 O O . LEU A 1 97 ? -5.411 6.846 -4.217 1.00 97.94 97 LEU A O 1
ATOM 758 N N . GLY A 1 98 ? -5.230 6.174 -2.092 1.00 96.12 98 GLY A N 1
ATOM 759 C CA . GLY A 1 98 ? -3.766 6.117 -2.132 1.00 96.12 98 GLY A CA 1
ATOM 760 C C . GLY A 1 98 ? -3.231 5.037 -3.083 1.00 96.12 98 GLY A C 1
ATOM 761 O O . GLY A 1 98 ? -2.167 5.203 -3.669 1.00 96.12 98 GLY A O 1
ATOM 762 N N . GLY A 1 99 ? -3.980 3.950 -3.287 1.00 95.38 99 GLY A N 1
ATOM 763 C CA . GLY A 1 99 ? -3.682 2.928 -4.290 1.00 95.38 99 GLY A CA 1
ATOM 764 C C . GLY A 1 99 ? -3.795 3.468 -5.714 1.00 95.38 99 GLY A C 1
ATOM 765 O O . GLY A 1 99 ? -2.915 3.206 -6.530 1.00 95.38 99 GLY A O 1
ATOM 766 N N . LEU A 1 100 ? -4.811 4.292 -5.992 1.00 95.88 100 LEU A N 1
ATOM 767 C CA . LEU A 1 100 ? -4.961 4.948 -7.296 1.00 95.88 100 LEU A CA 1
ATOM 768 C C . LEU A 1 100 ? -3.756 5.826 -7.643 1.00 95.88 100 LEU A C 1
ATOM 770 O O . LEU A 1 100 ? -3.361 5.862 -8.801 1.00 95.88 100 LEU A O 1
ATOM 774 N N . VAL A 1 101 ? -3.121 6.474 -6.661 1.00 94.31 101 VAL A N 1
ATOM 775 C CA . VAL A 1 101 ? -1.884 7.241 -6.894 1.00 94.31 101 VAL A CA 1
ATOM 776 C C . VAL A 1 101 ? -0.780 6.353 -7.474 1.00 94.31 101 VAL A C 1
ATOM 778 O O . VAL A 1 101 ? -0.138 6.752 -8.439 1.00 94.31 101 VAL A O 1
ATOM 781 N N . HIS A 1 102 ? -0.591 5.137 -6.949 1.00 92.12 102 HIS A N 1
ATOM 782 C CA . HIS A 1 102 ? 0.386 4.180 -7.494 1.00 92.12 102 HIS A CA 1
ATOM 783 C C . HIS A 1 102 ? -0.003 3.675 -8.882 1.00 92.12 102 HIS A C 1
ATOM 785 O O . HIS A 1 102 ? 0.866 3.522 -9.741 1.00 92.12 102 HIS A O 1
ATOM 791 N N . VAL A 1 103 ? -1.300 3.446 -9.113 1.00 92.19 103 VAL A N 1
ATOM 792 C CA . VAL A 1 103 ? -1.820 3.066 -10.434 1.00 92.19 103 VAL A CA 1
ATOM 793 C C . VAL A 1 103 ? -1.497 4.149 -11.457 1.00 92.19 103 VAL A C 1
ATOM 795 O O . VAL A 1 103 ? -0.894 3.845 -12.480 1.00 92.19 103 VAL A O 1
ATOM 798 N N . PHE A 1 104 ? -1.826 5.409 -11.163 1.00 91.62 104 PHE A N 1
ATOM 799 C CA . PHE A 1 104 ? -1.520 6.537 -12.040 1.00 91.62 104 PHE A CA 1
ATOM 800 C C . PHE A 1 104 ? -0.016 6.722 -12.220 1.00 91.62 104 PHE A C 1
ATOM 802 O O . PHE A 1 104 ? 0.439 6.845 -13.350 1.00 91.62 104 PHE A O 1
ATOM 809 N N . ALA A 1 105 ? 0.770 6.687 -11.142 1.00 88.69 105 ALA A N 1
ATOM 810 C CA . ALA A 1 105 ? 2.221 6.824 -11.228 1.00 88.69 105 ALA A CA 1
ATOM 811 C C . ALA A 1 105 ? 2.836 5.766 -12.155 1.00 88.69 105 ALA A C 1
ATOM 813 O O . ALA A 1 105 ? 3.668 6.089 -13.001 1.00 88.69 105 ALA A O 1
ATOM 814 N N . THR A 1 106 ? 2.385 4.515 -12.041 1.00 87.62 106 THR A N 1
ATOM 815 C CA . THR A 1 106 ? 2.862 3.432 -12.907 1.00 87.62 106 THR A CA 1
ATOM 816 C C . THR A 1 106 ? 2.363 3.604 -14.341 1.00 87.62 106 THR A C 1
ATOM 818 O O . THR A 1 106 ? 3.157 3.506 -15.269 1.00 87.62 106 THR A O 1
ATOM 821 N N . ALA A 1 107 ? 1.084 3.940 -14.532 1.00 86.38 107 ALA A N 1
ATOM 822 C CA . ALA A 1 107 ? 0.488 4.147 -15.853 1.00 86.38 107 ALA A CA 1
ATOM 823 C C . ALA A 1 107 ? 1.107 5.327 -16.626 1.00 86.38 107 ALA A C 1
ATOM 825 O O . ALA A 1 107 ? 1.185 5.276 -17.848 1.00 86.38 107 ALA A O 1
ATOM 826 N N . PHE A 1 108 ? 1.563 6.372 -15.929 1.00 85.56 108 PHE A N 1
ATOM 827 C CA . PHE A 1 108 ? 2.266 7.515 -16.524 1.00 85.56 108 PHE A CA 1
ATOM 828 C C . PHE A 1 108 ? 3.781 7.289 -16.694 1.00 85.56 108 PHE A C 1
ATOM 830 O O . PHE A 1 108 ? 4.498 8.228 -17.035 1.00 85.56 108 PHE A O 1
ATOM 837 N N . GLY A 1 109 ? 4.282 6.066 -16.480 1.00 80.00 109 GLY A N 1
ATOM 838 C CA . GLY A 1 109 ? 5.650 5.691 -16.850 1.00 80.00 109 GLY A CA 1
ATOM 839 C C . GLY A 1 109 ? 6.699 5.828 -15.743 1.00 80.00 109 GLY A C 1
ATOM 840 O O . GLY A 1 109 ? 7.894 5.843 -16.037 1.00 80.00 109 GLY A O 1
ATOM 841 N N . LEU A 1 110 ? 6.309 5.886 -14.461 1.00 78.06 110 LEU A N 1
ATOM 842 C CA . LEU A 1 110 ? 7.289 5.804 -13.365 1.00 78.06 110 LEU A CA 1
ATOM 843 C C . LEU A 1 110 ? 8.104 4.496 -13.431 1.00 78.06 110 LEU A C 1
ATOM 845 O O . LEU A 1 110 ? 9.296 4.494 -13.125 1.00 78.06 110 LEU A O 1
ATOM 849 N N . SER A 1 111 ? 7.476 3.403 -13.877 1.00 76.81 111 SER A N 1
ATOM 850 C CA . SER A 1 111 ? 8.137 2.123 -14.159 1.00 76.81 111 SER A CA 1
ATOM 851 C C . SER A 1 111 ? 9.196 2.259 -15.259 1.00 76.81 111 SER A C 1
ATOM 853 O O . SER A 1 111 ? 10.322 1.806 -15.062 1.00 76.81 111 SER A O 1
ATOM 855 N N . ALA A 1 112 ? 8.892 2.956 -16.359 1.00 78.50 112 ALA A N 1
ATOM 856 C CA . ALA A 1 112 ? 9.831 3.190 -17.457 1.00 78.50 112 ALA A CA 1
ATOM 857 C C . ALA A 1 112 ? 11.073 3.985 -17.011 1.00 78.50 112 ALA A C 1
ATOM 859 O O . ALA A 1 112 ? 12.198 3.637 -17.372 1.00 78.50 112 ALA A O 1
ATOM 860 N N . ILE A 1 113 ? 10.899 5.002 -16.155 1.00 78.00 113 ILE A N 1
ATOM 861 C CA . ILE A 1 113 ? 12.023 5.774 -15.589 1.00 78.00 113 ILE A CA 1
ATOM 862 C C . ILE A 1 113 ? 12.940 4.878 -14.744 1.00 78.00 113 ILE A C 1
ATOM 864 O O . ILE A 1 113 ? 14.165 5.007 -14.805 1.00 78.00 113 ILE A O 1
ATOM 868 N N . LEU A 1 114 ? 12.364 3.963 -13.959 1.00 77.44 114 LEU A N 1
ATOM 869 C CA . LEU A 1 114 ? 13.140 3.050 -13.119 1.00 77.44 114 LEU A CA 1
ATOM 870 C C . LEU A 1 114 ? 13.886 1.993 -13.925 1.00 77.44 114 LEU A C 1
ATOM 872 O O . LEU A 1 114 ? 15.020 1.668 -13.578 1.00 77.44 114 LEU A O 1
ATOM 876 N N . VAL A 1 115 ? 13.281 1.493 -15.004 1.00 76.94 115 VAL A N 1
ATOM 877 C CA . VAL A 1 115 ? 13.942 0.567 -15.935 1.00 76.94 115 VAL A CA 1
ATOM 878 C C . VAL A 1 115 ? 15.080 1.269 -16.682 1.00 76.94 115 VAL A C 1
ATOM 880 O O . VAL A 1 115 ? 16.143 0.682 -16.871 1.00 76.94 115 VAL A O 1
ATOM 883 N N . ALA A 1 116 ? 14.903 2.540 -17.049 1.00 84.38 116 ALA A N 1
ATOM 884 C CA . ALA A 1 116 ? 15.916 3.314 -17.763 1.00 84.38 116 ALA A CA 1
ATOM 885 C C . ALA A 1 116 ? 17.115 3.739 -16.891 1.00 84.38 116 ALA A C 1
ATOM 887 O O . ALA A 1 116 ? 18.164 4.091 -17.432 1.00 84.38 116 ALA A O 1
ATOM 888 N N . SER A 1 117 ? 16.987 3.746 -15.556 1.00 86.19 117 SER A N 1
ATOM 889 C CA . SER A 1 117 ? 18.010 4.302 -14.662 1.00 86.19 117 SER A CA 1
ATOM 890 C C . SER A 1 117 ? 18.339 3.411 -13.465 1.00 86.19 117 SER A C 1
ATOM 892 O O . SER A 1 117 ? 17.614 3.361 -12.467 1.00 86.19 117 SER A O 1
ATOM 894 N N . THR A 1 118 ? 19.539 2.826 -13.497 1.00 86.75 118 THR A N 1
ATOM 895 C CA . THR A 1 118 ? 20.126 2.089 -12.366 1.00 86.75 118 THR A CA 1
ATOM 896 C C . THR A 1 118 ? 20.198 2.946 -11.099 1.00 86.75 118 THR A C 1
ATOM 898 O O . THR A 1 118 ? 19.912 2.463 -10.004 1.00 86.75 118 THR A O 1
ATOM 901 N N . SER A 1 119 ? 20.539 4.232 -11.228 1.00 86.44 119 SER A N 1
ATOM 902 C CA . SER A 1 119 ? 20.638 5.150 -10.087 1.00 86.44 119 SER A CA 1
ATOM 903 C C . SER A 1 119 ? 19.279 5.394 -9.432 1.00 86.44 119 SER A C 1
ATOM 905 O O . SER A 1 119 ? 19.171 5.307 -8.208 1.00 86.44 119 SER A O 1
ATOM 907 N N . ALA A 1 120 ? 18.229 5.644 -10.225 1.00 80.25 120 ALA A N 1
ATOM 908 C CA . ALA A 1 120 ? 16.874 5.829 -9.704 1.00 80.25 120 ALA A CA 1
ATOM 909 C C . ALA A 1 120 ? 16.371 4.564 -8.994 1.00 80.25 120 ALA A C 1
ATOM 911 O O . ALA A 1 120 ? 15.844 4.643 -7.881 1.00 80.25 120 ALA A O 1
ATOM 912 N N . PHE A 1 121 ? 16.610 3.392 -9.592 1.00 81.50 121 PHE A N 1
ATOM 913 C CA . PHE A 1 121 ? 16.270 2.105 -8.991 1.00 81.50 121 PHE A CA 1
ATOM 914 C C . PHE A 1 121 ? 16.953 1.901 -7.631 1.00 81.50 121 PHE A C 1
ATOM 916 O O . PHE A 1 121 ? 16.294 1.532 -6.656 1.00 81.50 121 PHE A O 1
ATOM 923 N N . LEU A 1 122 ? 18.258 2.181 -7.531 1.00 86.44 122 LEU A N 1
ATOM 924 C CA . LEU A 1 122 ? 19.002 2.040 -6.278 1.00 86.44 122 LEU A CA 1
ATOM 925 C C . LEU A 1 122 ? 18.503 3.001 -5.196 1.00 86.44 122 LEU A C 1
ATOM 927 O O . LEU A 1 122 ? 18.331 2.571 -4.055 1.00 86.44 122 LEU A O 1
ATOM 931 N N . ILE A 1 123 ? 18.226 4.263 -5.540 1.00 86.81 123 ILE A N 1
ATOM 932 C CA . ILE A 1 123 ? 17.686 5.246 -4.588 1.00 86.81 123 ILE A CA 1
ATOM 933 C C . ILE A 1 123 ? 16.363 4.737 -4.014 1.00 86.81 123 ILE A C 1
ATOM 935 O O . ILE A 1 123 ? 16.240 4.602 -2.798 1.00 86.81 123 ILE A O 1
ATOM 939 N N . ILE A 1 124 ? 15.403 4.369 -4.868 1.00 78.06 124 ILE A N 1
ATOM 940 C CA . ILE A 1 124 ? 14.096 3.881 -4.404 1.00 78.06 124 ILE A CA 1
ATOM 941 C C . ILE A 1 124 ? 14.244 2.602 -3.576 1.00 78.06 124 ILE A C 1
ATOM 943 O O . ILE A 1 124 ? 13.610 2.481 -2.525 1.00 78.06 124 ILE A O 1
ATOM 947 N N . LYS A 1 125 ? 15.104 1.667 -3.999 1.00 79.06 125 LYS A N 1
ATOM 948 C CA . LYS A 1 125 ? 15.357 0.413 -3.276 1.00 79.06 125 LYS A CA 1
ATOM 949 C C . LYS A 1 125 ? 15.860 0.674 -1.855 1.00 79.06 125 LYS A C 1
ATOM 951 O O . LYS A 1 125 ? 15.311 0.119 -0.901 1.00 79.06 125 LYS A O 1
ATOM 956 N N . TRP A 1 126 ? 16.875 1.522 -1.702 1.00 85.44 126 TRP A N 1
ATOM 957 C CA . TRP A 1 126 ? 17.462 1.820 -0.395 1.00 85.44 126 TRP A CA 1
ATOM 958 C C . TRP A 1 126 ? 16.549 2.691 0.471 1.00 85.44 126 TRP A C 1
ATOM 960 O O . TRP A 1 126 ? 16.394 2.403 1.659 1.00 85.44 126 TRP A O 1
ATOM 970 N N . THR A 1 127 ? 15.874 3.690 -0.106 1.00 81.00 127 THR A N 1
ATOM 971 C CA . THR A 1 127 ? 14.884 4.505 0.615 1.00 81.00 127 THR A CA 1
ATOM 972 C C . THR A 1 127 ? 13.707 3.656 1.096 1.00 81.00 127 THR A C 1
ATOM 974 O O . THR A 1 127 ? 13.295 3.781 2.249 1.00 81.00 127 THR A O 1
ATOM 977 N N . GLY A 1 128 ? 13.197 2.746 0.261 1.00 75.94 128 GLY A N 1
ATOM 978 C CA . GLY A 1 128 ? 12.130 1.816 0.632 1.00 75.94 128 GLY A CA 1
ATOM 979 C C . GLY A 1 128 ? 12.543 0.872 1.764 1.00 75.94 128 GLY A C 1
ATOM 980 O O . GLY A 1 128 ? 11.790 0.705 2.724 1.00 75.94 128 GLY A O 1
ATOM 981 N N . ALA A 1 129 ? 13.756 0.313 1.698 1.00 80.56 129 ALA A N 1
ATOM 982 C CA . ALA A 1 129 ? 14.302 -0.533 2.760 1.00 80.56 129 ALA A CA 1
ATOM 983 C C . ALA A 1 129 ? 14.450 0.233 4.087 1.00 80.56 129 ALA A C 1
ATOM 985 O O . ALA A 1 129 ? 13.964 -0.227 5.122 1.00 80.56 129 ALA A O 1
ATOM 986 N N . ALA A 1 130 ? 15.046 1.430 4.054 1.00 84.56 130 ALA A N 1
ATOM 987 C CA . ALA A 1 130 ? 15.203 2.280 5.233 1.00 84.56 130 ALA A CA 1
ATOM 988 C C . ALA A 1 130 ? 13.848 2.670 5.845 1.00 84.56 130 ALA A C 1
ATOM 990 O O . ALA A 1 130 ? 13.675 2.618 7.064 1.00 84.56 130 ALA A O 1
ATOM 991 N N . TYR A 1 131 ? 12.861 3.002 5.008 1.00 77.75 131 TYR A N 1
ATOM 992 C CA . TYR A 1 131 ? 11.520 3.359 5.465 1.00 77.75 131 TYR A CA 1
ATOM 993 C C . TYR A 1 131 ? 10.783 2.179 6.115 1.00 77.75 131 TYR A C 1
ATOM 995 O O . TYR A 1 131 ? 10.116 2.364 7.133 1.00 77.75 131 TYR A O 1
ATOM 1003 N N . LEU A 1 132 ? 10.934 0.959 5.586 1.00 72.69 132 LEU A N 1
ATOM 1004 C CA . LEU A 1 132 ? 10.368 -0.246 6.203 1.00 72.69 132 LEU A CA 1
ATOM 1005 C C . LEU A 1 132 ? 11.018 -0.570 7.548 1.00 72.69 132 LEU A C 1
ATOM 1007 O O . LEU A 1 132 ? 10.300 -0.899 8.492 1.00 72.69 132 LEU A O 1
ATOM 1011 N N . ILE A 1 133 ? 12.343 -0.432 7.658 1.00 80.62 133 ILE A N 1
ATOM 1012 C CA . ILE A 1 133 ? 13.052 -0.574 8.938 1.00 80.62 133 ILE A CA 1
ATOM 1013 C C . ILE A 1 133 ? 12.524 0.461 9.934 1.00 80.62 133 ILE A C 1
ATOM 1015 O O . ILE A 1 133 ? 12.160 0.104 11.052 1.00 80.62 133 ILE A O 1
ATOM 1019 N N . TYR A 1 134 ? 12.407 1.725 9.518 1.00 80.88 134 TYR A N 1
ATOM 1020 C CA . TYR A 1 134 ? 11.855 2.791 10.352 1.00 80.88 134 TYR A CA 1
ATOM 1021 C C . TYR A 1 134 ? 10.424 2.489 10.819 1.00 80.88 134 TYR A C 1
ATOM 1023 O O . TYR A 1 134 ? 10.131 2.625 12.005 1.00 80.88 134 TYR A O 1
ATOM 1031 N N . LEU A 1 135 ? 9.535 2.054 9.921 1.00 69.50 135 LEU A N 1
ATOM 1032 C CA . LEU A 1 135 ? 8.165 1.668 10.271 1.00 69.50 135 LEU A CA 1
ATOM 1033 C C . LEU A 1 135 ? 8.137 0.481 11.236 1.00 69.50 135 LEU A C 1
ATOM 1035 O O . LEU A 1 135 ? 7.426 0.545 12.236 1.00 69.50 135 LEU A O 1
ATOM 1039 N N . GLY A 1 136 ? 8.924 -0.564 10.971 1.00 71.06 136 GLY A N 1
ATOM 1040 C CA . GLY A 1 136 ? 9.030 -1.735 11.843 1.00 71.06 136 GLY A CA 1
ATOM 1041 C C . GLY A 1 136 ? 9.514 -1.361 13.243 1.00 71.06 136 GLY A C 1
ATOM 1042 O O . GLY A 1 136 ? 8.879 -1.723 14.234 1.00 71.06 136 GLY A O 1
ATOM 1043 N N . LEU A 1 137 ? 10.572 -0.549 13.329 1.00 81.38 137 LEU A N 1
ATOM 1044 C CA . LEU A 1 137 ? 11.086 -0.016 14.591 1.00 81.38 137 LEU A CA 1
ATOM 1045 C C . LEU A 1 137 ? 10.060 0.873 15.288 1.00 81.38 137 LEU A C 1
ATOM 1047 O O . LEU A 1 137 ? 9.875 0.752 16.491 1.00 81.38 137 LEU A O 1
ATOM 1051 N N . ARG A 1 138 ? 9.347 1.735 14.560 1.00 74.69 138 ARG A N 1
ATOM 1052 C CA . ARG A 1 138 ? 8.303 2.589 15.137 1.00 74.69 138 ARG A CA 1
ATOM 1053 C C . ARG A 1 138 ? 7.126 1.777 15.674 1.00 74.69 138 ARG A C 1
ATOM 1055 O O . ARG A 1 138 ? 6.548 2.168 16.681 1.00 74.69 138 ARG A O 1
ATOM 1062 N N . THR A 1 139 ? 6.756 0.675 15.030 1.00 67.81 139 THR A N 1
ATOM 1063 C CA . THR A 1 139 ? 5.701 -0.218 15.527 1.00 67.81 139 THR A CA 1
ATOM 1064 C C . THR A 1 139 ? 6.166 -1.018 16.744 1.00 67.81 139 THR A C 1
ATOM 1066 O O . THR A 1 139 ? 5.370 -1.232 17.655 1.00 67.81 139 THR A O 1
ATOM 1069 N N . TRP A 1 140 ? 7.437 -1.429 16.789 1.00 76.19 140 TRP A N 1
ATOM 1070 C CA . TRP A 1 140 ? 7.983 -2.212 17.902 1.00 76.19 140 TRP A CA 1
ATOM 1071 C C . TRP A 1 140 ? 8.338 -1.355 19.129 1.00 76.19 140 TRP A C 1
ATOM 1073 O O . TRP A 1 140 ? 8.021 -1.724 20.256 1.00 76.19 140 TRP A O 1
ATOM 1083 N N . LEU A 1 141 ? 8.967 -0.200 18.911 1.00 81.00 141 LEU A N 1
ATOM 1084 C CA . LEU A 1 141 ? 9.503 0.693 19.947 1.00 81.00 141 LEU A CA 1
ATOM 1085 C C . LEU A 1 141 ? 8.593 1.889 20.244 1.00 81.00 141 LEU A C 1
ATOM 1087 O O . LEU A 1 141 ? 8.830 2.629 21.198 1.00 81.00 141 LEU A O 1
ATOM 1091 N N . GLY A 1 142 ? 7.584 2.131 19.407 1.00 63.16 142 GLY A N 1
ATOM 1092 C CA . GLY A 1 142 ? 6.677 3.255 19.578 1.00 63.16 142 GLY A CA 1
ATOM 1093 C C . GLY A 1 142 ? 5.906 3.141 20.891 1.00 63.16 142 GLY A C 1
ATOM 1094 O O . GLY A 1 142 ? 5.460 2.043 21.238 1.00 63.16 142 GLY A O 1
ATOM 1095 N N . PRO A 1 143 ? 5.684 4.257 21.610 1.00 58.53 143 PRO A N 1
ATOM 1096 C CA . PRO A 1 143 ? 4.796 4.251 22.759 1.00 58.53 143 PRO A CA 1
ATOM 1097 C C . PRO A 1 143 ? 3.461 3.648 22.329 1.00 58.53 143 PRO A C 1
ATOM 1099 O O . PRO A 1 143 ? 2.849 4.126 21.365 1.00 58.53 143 PRO A O 1
ATOM 1102 N N . LYS A 1 144 ? 2.984 2.616 23.043 1.00 59.09 144 LYS A N 1
ATOM 1103 C CA . LYS A 1 144 ? 1.552 2.304 23.028 1.00 59.09 144 LYS A CA 1
ATOM 1104 C C . LYS A 1 144 ? 0.900 3.619 23.395 1.00 59.09 144 LYS A C 1
ATOM 1106 O O . LYS A 1 144 ? 1.137 4.109 24.493 1.00 59.09 144 LYS A O 1
ATOM 1111 N N . LYS A 1 145 ? 0.205 4.252 22.451 1.00 55.00 145 LYS A N 1
ATOM 1112 C CA . LYS A 1 145 ? -0.476 5.507 22.719 1.00 55.00 145 LYS A CA 1
ATOM 1113 C C . LYS A 1 145 ? -1.562 5.174 23.735 1.00 55.00 145 LYS A C 1
ATOM 1115 O O . LYS A 1 145 ? -2.656 4.776 23.358 1.00 55.00 145 LYS A O 1
ATOM 1120 N N . THR A 1 146 ? -1.218 5.246 25.017 1.00 43.06 146 THR A N 1
ATOM 1121 C CA . THR A 1 146 ? -2.166 5.424 26.099 1.00 43.06 146 THR A CA 1
ATOM 1122 C C . THR A 1 146 ? -2.897 6.679 25.685 1.00 43.06 146 THR A C 1
ATOM 1124 O O . THR A 1 146 ? -2.278 7.733 25.519 1.00 43.06 146 THR A O 1
ATOM 1127 N N . GLU A 1 147 ? -4.166 6.531 25.329 1.00 49.34 147 GLU A N 1
ATOM 1128 C CA . GLU A 1 147 ? -5.011 7.673 25.047 1.00 49.34 147 GLU A CA 1
ATOM 1129 C C . GLU A 1 147 ? -4.946 8.557 26.294 1.00 49.34 147 GLU A C 1
ATOM 1131 O O . GLU A 1 147 ? -5.495 8.224 27.341 1.00 49.34 147 GLU A O 1
ATOM 1136 N N . SER A 1 148 ? -4.176 9.644 26.204 1.00 45.50 148 SER A N 1
ATOM 1137 C CA . SER A 1 148 ? -4.350 10.781 27.091 1.00 45.50 148 SER A CA 1
ATOM 1138 C C . SER A 1 148 ? -5.838 11.140 27.033 1.00 45.50 148 SER A C 1
ATOM 1140 O O . SER A 1 148 ? -6.381 11.149 25.922 1.00 45.50 148 SER A O 1
ATOM 1142 N N . PRO A 1 149 ? -6.506 11.447 28.157 1.00 47.59 149 PRO A N 1
ATOM 1143 C CA . PRO A 1 149 ? -7.895 11.909 28.174 1.00 47.59 149 PRO A CA 1
ATOM 1144 C C . PRO A 1 149 ? -8.146 13.239 27.434 1.00 47.59 149 PRO A C 1
ATOM 1146 O O . PRO A 1 149 ? -9.174 13.870 27.661 1.00 47.59 149 PRO A O 1
ATOM 1149 N N . GLU A 1 150 ? -7.233 13.697 26.575 1.00 53.62 150 GLU A N 1
ATOM 1150 C CA . GLU A 1 150 ? -7.461 14.821 25.675 1.00 53.62 150 GLU A CA 1
ATOM 1151 C C . GLU A 1 150 ? -8.655 14.530 24.761 1.00 53.62 150 GLU A C 1
ATOM 1153 O O . GLU A 1 150 ? -8.723 13.480 24.116 1.00 53.62 150 GLU A O 1
ATOM 1158 N N . GLU A 1 151 ? -9.600 15.476 24.753 1.00 53.44 151 GLU A N 1
ATOM 1159 C CA . GLU A 1 151 ? -10.883 15.463 24.048 1.00 53.44 151 GLU A CA 1
ATOM 1160 C C . GLU A 1 151 ? -10.899 14.546 22.822 1.00 53.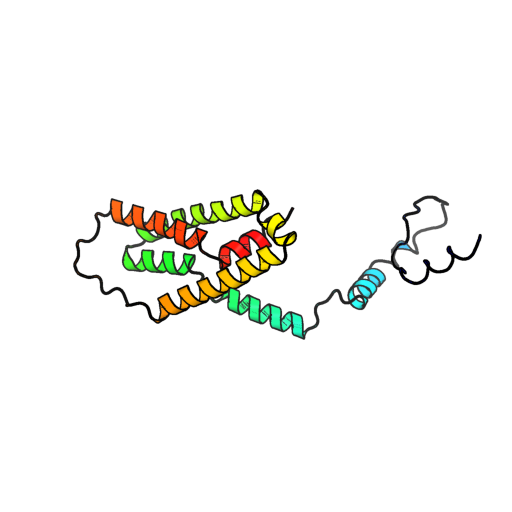44 151 GLU A C 1
ATOM 1162 O O . GLU A 1 151 ? -10.267 14.814 21.792 1.00 53.44 151 GLU A O 1
ATOM 1167 N N . LYS A 1 152 ? -11.677 13.458 22.920 1.00 61.12 152 LYS A N 1
ATOM 1168 C CA . LYS A 1 152 ? -11.990 12.618 21.765 1.00 61.12 152 LYS A CA 1
ATOM 1169 C C . LYS A 1 152 ? -12.472 13.538 20.639 1.00 61.12 152 LYS A C 1
ATOM 1171 O O . LYS A 1 152 ? -13.459 14.250 20.833 1.00 61.12 152 LYS A O 1
ATOM 1176 N N . PRO A 1 153 ? -11.809 13.539 19.465 1.00 63.56 153 PRO A N 1
ATOM 1177 C CA . PRO A 1 153 ? -12.245 14.356 18.348 1.00 63.56 153 PRO A CA 1
ATOM 1178 C C . PRO A 1 153 ? -13.715 14.072 18.057 1.00 63.56 153 PRO A C 1
ATOM 1180 O O . PRO A 1 153 ? -14.138 12.914 18.105 1.00 63.56 153 PRO A O 1
ATOM 1183 N N . THR A 1 154 ? -14.477 15.106 17.702 1.00 74.81 154 THR A N 1
ATOM 1184 C CA . THR A 1 154 ? -15.854 14.917 17.237 1.00 74.81 154 THR A CA 1
ATOM 1185 C C . THR A 1 154 ? -15.887 13.851 16.139 1.00 74.81 154 THR A C 1
ATOM 1187 O O . THR A 1 154 ? -14.977 13.770 15.304 1.00 74.81 154 THR A O 1
ATOM 1190 N N . ALA A 1 155 ? -16.927 13.009 16.135 1.00 77.25 155 ALA A N 1
ATOM 1191 C CA . ALA A 1 155 ? -17.009 11.858 15.233 1.00 77.25 155 ALA A CA 1
ATOM 1192 C C . ALA A 1 155 ? -16.705 12.199 13.751 1.00 77.25 155 ALA A C 1
ATOM 1194 O O . ALA A 1 155 ? -15.956 11.450 13.120 1.00 77.25 155 ALA A O 1
ATOM 1195 N N . PRO A 1 156 ? -17.161 13.338 13.181 1.00 80.12 156 PRO A N 1
ATOM 1196 C CA . PRO A 1 156 ? -16.800 13.724 11.812 1.00 80.12 156 PRO A CA 1
ATOM 1197 C C . PRO A 1 156 ? -15.301 14.012 11.619 1.00 80.12 156 PRO A C 1
ATOM 1199 O O . PRO A 1 156 ? -14.712 13.613 10.611 1.00 80.12 156 PRO A O 1
ATOM 1202 N N . LEU A 1 157 ? -14.657 14.676 12.586 1.00 83.50 157 LEU A N 1
ATOM 1203 C CA . LEU A 1 157 ? -13.235 15.019 12.517 1.00 83.50 157 LEU A CA 1
ATOM 1204 C C . LEU A 1 157 ? -12.348 13.774 12.652 1.00 83.50 157 LEU A C 1
ATOM 1206 O O . LEU A 1 157 ? -11.325 13.672 11.970 1.00 83.50 157 LEU A O 1
ATOM 1210 N N . ALA A 1 158 ? -12.753 12.814 13.490 1.00 86.00 158 ALA A N 1
ATOM 1211 C CA . ALA A 1 158 ? -12.082 11.522 13.621 1.00 86.00 158 ALA A CA 1
ATOM 1212 C C . ALA A 1 158 ? -12.092 10.742 12.295 1.00 86.00 158 ALA A C 1
ATOM 1214 O O . ALA A 1 158 ? -11.039 10.292 11.839 1.00 86.00 158 ALA A O 1
ATOM 1215 N N . LEU A 1 159 ? -13.245 10.669 11.619 1.00 92.44 159 LEU A N 1
ATOM 1216 C CA . LEU A 1 159 ? -13.371 9.987 10.325 1.00 92.44 159 LEU A CA 1
ATOM 1217 C C . LEU A 1 159 ? -12.560 10.678 9.222 1.00 92.44 159 LEU A C 1
ATOM 1219 O O . LEU A 1 159 ? -11.853 10.009 8.470 1.00 92.44 159 LEU A O 1
ATOM 1223 N N . LYS A 1 160 ? -12.573 12.017 9.160 1.00 93.81 160 LYS A N 1
ATOM 1224 C CA . LYS A 1 160 ? -11.741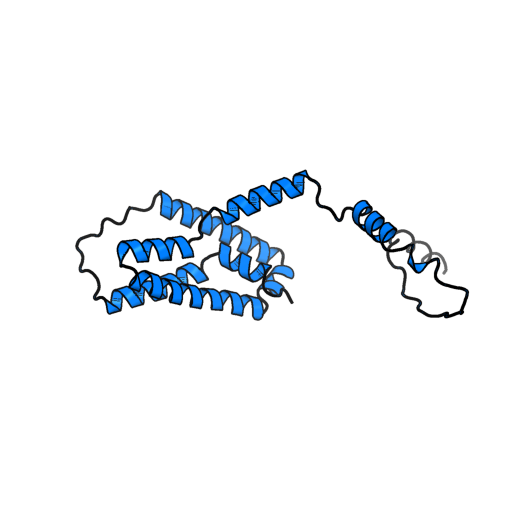 12.767 8.201 1.00 93.81 160 LYS A CA 1
ATOM 1225 C C . LYS A 1 160 ? -10.248 12.492 8.412 1.00 93.81 160 LYS A C 1
ATOM 1227 O O . LYS A 1 160 ? -9.515 12.289 7.445 1.00 93.81 160 LYS A O 1
ATOM 1232 N N . LYS A 1 161 ? -9.789 12.450 9.670 1.00 90.00 161 LYS A N 1
ATOM 1233 C CA . LYS A 1 161 ? -8.404 12.075 10.003 1.00 90.00 161 LYS A CA 1
ATOM 1234 C C . LYS A 1 161 ? -8.106 10.625 9.607 1.00 90.00 161 LYS A C 1
ATOM 1236 O O . LYS A 1 161 ? -7.018 10.367 9.099 1.00 90.00 161 LYS A O 1
ATOM 1241 N N . ALA A 1 162 ? -9.051 9.705 9.809 1.00 92.44 162 ALA A N 1
ATOM 1242 C CA . ALA A 1 162 ? -8.910 8.297 9.440 1.00 92.44 162 ALA A CA 1
ATOM 1243 C C . ALA A 1 162 ? -8.773 8.091 7.919 1.00 92.44 162 ALA A C 1
ATOM 1245 O O . ALA A 1 162 ? -7.946 7.303 7.461 1.00 92.44 162 ALA A O 1
ATOM 1246 N N . PHE A 1 163 ? -9.533 8.857 7.133 1.00 96.81 163 PHE A N 1
ATOM 1247 C CA . PHE A 1 163 ? -9.445 8.859 5.675 1.00 96.81 163 PHE A CA 1
ATOM 1248 C C . PHE A 1 163 ? -8.058 9.303 5.191 1.00 96.81 163 PHE A C 1
ATOM 1250 O O . PHE A 1 163 ? -7.352 8.539 4.535 1.00 96.81 163 PHE A O 1
ATOM 1257 N N . TRP A 1 164 ? -7.631 10.517 5.560 1.00 96.62 164 TRP A N 1
ATOM 1258 C CA . TRP A 1 164 ? -6.371 11.089 5.069 1.00 96.62 164 TRP A CA 1
ATOM 1259 C C . TRP A 1 164 ? -5.142 10.331 5.562 1.00 96.62 164 TRP A C 1
ATOM 1261 O O . TRP A 1 164 ? -4.167 10.196 4.827 1.00 96.62 164 TRP A O 1
ATOM 1271 N N . ARG A 1 165 ? -5.187 9.785 6.782 1.00 92.31 165 ARG A N 1
ATOM 1272 C CA . ARG A 1 165 ? -4.147 8.861 7.244 1.00 92.31 165 ARG A CA 1
ATOM 1273 C C . ARG A 1 165 ? -4.099 7.604 6.382 1.00 92.31 165 ARG A C 1
ATOM 1275 O O . ARG A 1 165 ? -3.002 7.204 6.023 1.00 92.31 165 ARG A O 1
ATOM 1282 N N . GLY A 1 166 ? -5.243 7.027 6.009 1.00 95.12 166 GLY A N 1
ATOM 1283 C CA . GLY A 1 166 ? -5.302 5.889 5.086 1.00 95.12 166 GLY A CA 1
ATOM 1284 C C . GLY A 1 166 ? -4.658 6.190 3.732 1.00 95.12 166 GLY A C 1
ATOM 1285 O O . GLY A 1 166 ? -3.841 5.397 3.266 1.00 95.12 166 GLY A O 1
ATOM 1286 N N . VAL A 1 167 ? -4.946 7.365 3.156 1.00 97.25 167 VAL A N 1
ATOM 1287 C CA . VAL A 1 167 ? -4.310 7.836 1.911 1.00 97.25 167 VAL A CA 1
ATOM 1288 C C . VAL A 1 167 ? -2.792 7.843 2.061 1.00 97.25 167 VAL A C 1
ATOM 1290 O O . VAL A 1 167 ? -2.101 7.177 1.298 1.00 97.25 167 VAL A O 1
ATOM 1293 N N . TRP A 1 168 ? -2.264 8.534 3.073 1.00 93.88 168 TRP A N 1
ATOM 1294 C CA . TRP A 1 168 ? -0.816 8.649 3.260 1.00 93.88 168 TRP A CA 1
ATOM 1295 C C . TRP A 1 168 ? -0.142 7.326 3.609 1.00 93.88 168 TRP A C 1
ATOM 1297 O O . TRP A 1 168 ? 0.940 7.052 3.097 1.00 93.88 168 TRP A O 1
ATOM 1307 N N . VAL A 1 169 ? -0.784 6.487 4.428 1.00 92.56 169 VAL A N 1
ATOM 1308 C CA . VAL A 1 169 ? -0.293 5.137 4.734 1.00 92.56 169 VAL A CA 1
ATOM 1309 C C . VAL A 1 169 ? -0.130 4.333 3.451 1.00 92.56 169 VAL A C 1
ATOM 1311 O O . VAL A 1 169 ? 0.877 3.650 3.314 1.00 92.56 169 VAL A O 1
ATOM 1314 N N . GLN A 1 170 ? -1.075 4.426 2.510 1.00 94.56 170 GLN A N 1
ATOM 1315 C CA . GLN A 1 170 ? -1.000 3.691 1.250 1.00 94.56 170 GLN A CA 1
ATOM 1316 C C . GLN A 1 170 ? -0.039 4.322 0.232 1.00 94.56 170 GLN A C 1
ATOM 1318 O O . GLN A 1 170 ? 0.729 3.596 -0.399 1.00 94.56 170 GLN A O 1
ATOM 1323 N N . VAL A 1 171 ? -0.045 5.647 0.069 1.00 93.06 171 VAL A N 1
ATOM 1324 C CA . VAL A 1 171 ? 0.870 6.356 -0.847 1.00 93.06 171 VAL A CA 1
ATOM 1325 C C . VAL A 1 171 ? 2.322 6.089 -0.458 1.00 93.06 171 VAL A C 1
ATOM 1327 O O . VAL A 1 171 ? 3.146 5.775 -1.310 1.00 93.06 171 VAL A O 1
ATOM 1330 N N . LEU A 1 172 ? 2.621 6.122 0.840 1.00 89.19 172 LEU A N 1
ATOM 1331 C CA . LEU A 1 172 ? 3.959 5.863 1.364 1.00 89.19 172 LEU A CA 1
ATOM 1332 C C . LEU A 1 172 ? 4.246 4.372 1.570 1.00 89.19 172 LEU A C 1
ATOM 1334 O O . LEU A 1 172 ? 5.263 4.048 2.162 1.00 89.19 172 LEU A O 1
ATOM 1338 N N . ASN A 1 173 ? 3.384 3.450 1.130 1.00 89.38 173 ASN A N 1
ATOM 1339 C CA . ASN A 1 173 ? 3.583 2.015 1.319 1.00 89.38 173 ASN A CA 1
ATOM 1340 C C . ASN A 1 173 ? 4.523 1.447 0.236 1.00 89.38 173 ASN A C 1
ATOM 1342 O O . ASN A 1 173 ? 4.046 1.136 -0.861 1.00 89.38 173 ASN A O 1
ATOM 1346 N N . PRO A 1 174 ? 5.829 1.233 0.507 1.00 83.12 174 PRO A N 1
ATOM 1347 C CA . PRO A 1 174 ? 6.761 0.760 -0.515 1.00 83.12 174 PRO A CA 1
ATOM 1348 C C . PRO A 1 174 ? 6.422 -0.657 -0.988 1.00 83.12 174 PRO A C 1
ATOM 1350 O O . PRO A 1 174 ? 6.651 -0.981 -2.149 1.00 83.12 174 PRO A O 1
ATOM 1353 N N . LYS A 1 175 ? 5.810 -1.491 -0.131 1.00 85.44 175 LYS A N 1
ATOM 1354 C CA . LYS A 1 175 ? 5.345 -2.832 -0.515 1.00 85.44 175 LYS A CA 1
ATOM 1355 C C . LYS A 1 175 ? 4.290 -2.745 -1.612 1.00 85.44 175 LYS A C 1
ATOM 1357 O O . LYS A 1 175 ? 4.354 -3.484 -2.588 1.00 85.44 175 LYS A O 1
ATOM 1362 N N . SER A 1 176 ? 3.332 -1.833 -1.462 1.00 89.75 176 SER A N 1
ATOM 1363 C CA . SER A 1 176 ? 2.317 -1.612 -2.489 1.00 89.75 176 SER A CA 1
ATOM 1364 C C . SER A 1 176 ? 2.874 -0.918 -3.723 1.00 89.75 176 SER A C 1
ATOM 1366 O O . SER A 1 176 ? 2.493 -1.300 -4.820 1.00 89.75 176 SER A O 1
ATOM 1368 N N . ALA A 1 177 ? 3.783 0.047 -3.567 1.00 87.75 177 ALA A N 1
ATOM 1369 C CA . ALA A 1 177 ? 4.427 0.704 -4.702 1.00 87.75 177 ALA A CA 1
ATOM 1370 C C . ALA A 1 177 ? 5.135 -0.320 -5.605 1.00 87.75 177 ALA A C 1
ATOM 1372 O O . ALA A 1 177 ? 4.886 -0.367 -6.807 1.00 87.75 177 ALA A O 1
ATOM 1373 N N . ILE A 1 178 ? 5.952 -1.198 -5.009 1.00 84.38 178 ILE A N 1
ATOM 1374 C CA . ILE A 1 178 ? 6.645 -2.280 -5.724 1.00 84.38 178 ILE A CA 1
ATOM 1375 C C . ILE A 1 178 ? 5.638 -3.241 -6.364 1.00 84.38 178 ILE A C 1
ATOM 1377 O O . ILE A 1 178 ? 5.826 -3.624 -7.512 1.00 84.38 178 ILE A O 1
ATOM 1381 N N . PHE A 1 179 ? 4.556 -3.597 -5.662 1.00 86.44 179 PHE A N 1
ATOM 1382 C CA . PHE A 1 179 ? 3.491 -4.433 -6.222 1.00 86.44 179 PHE A CA 1
ATOM 1383 C C . PHE A 1 179 ? 2.879 -3.801 -7.480 1.00 86.44 179 PHE A C 1
ATOM 1385 O O . PHE A 1 179 ? 2.859 -4.429 -8.532 1.00 86.44 179 PHE A O 1
ATOM 1392 N N . PHE A 1 180 ? 2.430 -2.547 -7.413 1.00 88.44 180 PHE A N 1
ATOM 1393 C CA . PHE A 1 180 ? 1.834 -1.887 -8.575 1.00 88.44 180 PHE A CA 1
ATOM 1394 C C . PHE A 1 180 ? 2.826 -1.766 -9.733 1.00 88.44 180 PHE A C 1
ATOM 1396 O O . PHE A 1 180 ? 2.465 -2.112 -10.849 1.00 88.44 180 PHE A O 1
ATOM 1403 N N . MET A 1 181 ? 4.083 -1.397 -9.480 1.00 84.81 181 MET A N 1
ATOM 1404 C CA . MET A 1 181 ? 5.111 -1.335 -10.528 1.00 84.81 181 MET A CA 1
ATOM 1405 C C . MET A 1 181 ? 5.454 -2.702 -11.144 1.00 84.81 181 MET A C 1
ATOM 1407 O O . MET A 1 181 ? 5.864 -2.765 -12.300 1.00 84.81 181 MET A O 1
ATOM 1411 N N . ALA A 1 182 ? 5.315 -3.795 -10.389 1.00 83.81 182 ALA A N 1
ATOM 1412 C CA . ALA A 1 182 ? 5.601 -5.147 -10.867 1.00 83.81 182 ALA A CA 1
ATOM 1413 C C . ALA A 1 182 ? 4.438 -5.778 -11.651 1.00 83.81 182 ALA A C 1
ATOM 1415 O O . ALA A 1 182 ? 4.685 -6.572 -12.554 1.00 83.81 182 ALA A O 1
ATOM 1416 N N . PHE A 1 183 ? 3.188 -5.461 -11.295 1.00 82.56 183 PHE A N 1
ATOM 1417 C CA . PHE A 1 183 ? 1.993 -6.089 -11.876 1.00 82.56 183 PHE A CA 1
ATOM 1418 C C . PHE A 1 183 ? 1.255 -5.215 -12.894 1.00 82.56 183 PHE A C 1
ATOM 1420 O O . PHE A 1 183 ? 0.505 -5.746 -13.713 1.00 82.56 183 PHE A O 1
ATOM 1427 N N . LEU A 1 184 ? 1.424 -3.892 -12.843 1.00 81.38 184 LEU A N 1
ATOM 1428 C CA . LEU A 1 184 ? 0.926 -3.002 -13.886 1.00 81.38 184 LEU A CA 1
ATOM 1429 C C . LEU A 1 184 ? 1.935 -2.923 -15.034 1.00 81.38 184 LEU A C 1
ATOM 1431 O O . LEU A 1 184 ? 3.108 -3.258 -14.857 1.00 81.38 184 LEU A O 1
ATOM 1435 N N . PRO A 1 185 ? 1.489 -2.492 -16.222 1.00 69.19 185 PRO A N 1
ATOM 1436 C CA . PRO A 1 185 ? 2.346 -2.483 -17.389 1.00 69.19 185 PRO A CA 1
ATOM 1437 C C . PRO A 1 185 ? 3.614 -1.644 -17.179 1.00 69.19 185 PRO A C 1
ATOM 1439 O O . PRO A 1 185 ? 3.562 -0.525 -16.669 1.00 69.19 185 PRO A O 1
ATOM 1442 N N . GLN A 1 186 ? 4.751 -2.192 -17.605 1.00 67.50 186 GLN A N 1
ATOM 1443 C CA . GLN A 1 186 ? 6.050 -1.509 -17.596 1.00 67.50 186 GLN A CA 1
ATOM 1444 C C . GLN A 1 186 ? 6.377 -0.873 -18.957 1.00 67.50 186 GLN A C 1
ATOM 1446 O O . GLN A 1 186 ? 7.553 -0.706 -19.272 1.00 67.50 186 GLN A O 1
ATOM 1451 N N . PHE A 1 187 ? 5.342 -0.610 -19.768 1.00 57.75 187 PHE A N 1
ATOM 1452 C CA . PHE A 1 187 ? 5.470 -0.114 -21.139 1.00 57.75 187 PHE A CA 1
ATOM 1453 C C . PHE A 1 187 ? 6.139 1.262 -21.227 1.00 57.75 187 PHE A C 1
ATOM 1455 O O . PHE A 1 187 ? 6.023 2.055 -20.263 1.00 57.75 187 PHE A O 1
#

pLDDT: mean 74.84, std 18.35, range [36.91, 98.19]

Radius of gyration: 27.65 Å; chains: 1; bounding box: 62×51×81 Å

Sequence (187 aa):
MSSLFLHTLLIYPYFCPPRWEVFHAGPRFITLAIDRADLLIWAVKEGAMPDLHHLTLFMLASLTLLLIPGPAILYIVTQSLQQGTKAGLVSTTGIALGGLVHVFATAFGLSAILVASTSAFLIIKWTGAAYLIYLGLRTWLGPKKTESPEEKPTAPLALKKAFWRGVWVQVLNPKSAIFFMAFLPQF

Secondary structure (DSSP, 8-state):
--SSSSSSSSS----PPP----------SSTTSSSHHHHHHHHHHTT-SPPHHHHHHHHHHHHHHHHS--HHHHHHHHHHHHH-HHHHHHHHHHHHHHHHHHHHHHHTTHHHHHHH-HHHHHHHHHHHHHHHHHHHHHHHHS------SS-PPPHHHHHHHHHHHHHHHHHT-HHHHHHHHHHS---

Foldseek 3Di:
DPDPPPPPPPPDPPDDDDDPDDDDDDDDDPCVVPPPVVVVVVCVVVCVDPPPVVVVVCVVVVVVLVPDDFLLVVLLVVLCVPVNPLLSVLLVQLLVLLLVVLLVCLVVQVLVVCVVDPVVVVVLVVVLVVVVVVVVCCVVVPPPCPPDVPDDPDPVVSSVVSNNVSNCSNNSGSSSSVVSSVPPDND